Protein AF-A0AAW8QFD2-F1 (afdb_monomer_lite)

Foldseek 3Di:
DQLLLQLLLCQCCVVVVDVHSCPVVVVDDDDDQPAPVSVCVCVVVVVVVVVVDADAEEHFLLALVPPDPSNVVLVVVCVVVVVHNYHYAPARDPLLLQFQVLLCVQVVNPDRDHRDRRDPSLVVVCVVCVVRDVDDSVCVCNVRSNVDHNVSSLVSQADPVRDRPSSVSVVVVCVVVVVPDPDDPPD

pLDDT: mean 88.67, std 11.09, range [37.44, 97.25]

Secondary structure (DSSP, 8-state):
-HHHHHHHHHHHHHTTSSSS-TTTTTSS-----SSHHHHHHHHHTTTTGGGTS--EEEE-----SS--HHHHHHHHHHHHTTTSEEEE-SSSSGGGG--HHHHHHHTTT-------SSS-HHHHHHHHHTTT----GGGHHHHHHTT--HHHHHHHHB-TTS-BHHHHHHHHHHHHHTTT-------

Radius of gyration: 17.58 Å; chains: 1; bounding box: 45×54×43 Å

Sequence (187 aa):
MLYSYNISFQKFAENSLIQRDYIKARDIQLLISGGSDNLKHWVNYKLIETLQKPWAVFFDSDNDGQNCDKYQKNIETQKRYSHVVFHLTKKRECENYLHKNVISRITNGEVVFSPNDYADQKVLLHTELIKYIAVKKTNLIEKLWHTTTCEEIIESCTDVDGNNEFLEFINRIETHFSLHEDSKKTA

Structure (mmCIF, N/CA/C/O backbone):
data_AF-A0AAW8QFD2-F1
#
_entry.id   AF-A0AAW8QFD2-F1
#
loop_
_atom_site.group_PDB
_atom_site.id
_atom_site.type_symbol
_atom_site.label_atom_id
_atom_site.label_alt_id
_atom_site.label_comp_id
_atom_site.label_asym_id
_atom_site.label_entity_id
_atom_site.label_seq_id
_atom_site.pdbx_PDB_ins_code
_atom_site.Cartn_x
_atom_site.Cartn_y
_atom_site.Cartn_z
_atom_site.occupancy
_atom_site.B_iso_or_equiv
_atom_site.auth_seq_id
_atom_site.auth_comp_id
_atom_site.auth_asym_id
_atom_site.auth_atom_id
_atom_site.pdbx_PDB_model_num
ATOM 1 N N . MET A 1 1 ? 3.841 -0.414 5.164 1.00 60.56 1 MET A N 1
ATOM 2 C CA . MET A 1 1 ? 4.057 -0.627 3.720 1.00 60.56 1 MET A CA 1
ATOM 3 C C . MET A 1 1 ? 4.535 -2.040 3.372 1.00 60.56 1 MET A C 1
ATOM 5 O O . MET A 1 1 ? 3.782 -2.754 2.741 1.00 60.56 1 MET A O 1
ATOM 9 N N . LEU A 1 2 ? 5.731 -2.503 3.771 1.00 71.12 2 LEU A N 1
ATOM 10 C CA . LEU A 1 2 ? 6.208 -3.844 3.358 1.00 71.12 2 LEU A CA 1
ATOM 11 C C . LEU A 1 2 ? 5.219 -4.973 3.709 1.00 71.12 2 LEU A C 1
ATOM 13 O O . LEU A 1 2 ? 4.917 -5.848 2.903 1.00 71.12 2 LEU A O 1
ATOM 17 N N . TYR A 1 3 ? 4.700 -4.906 4.933 1.00 74.75 3 TYR A N 1
ATOM 18 C CA . TYR A 1 3 ? 3.771 -5.892 5.461 1.00 74.75 3 TYR A CA 1
ATOM 19 C C . TYR A 1 3 ? 2.428 -5.894 4.723 1.00 74.75 3 TYR A C 1
ATOM 21 O O . TYR A 1 3 ? 1.898 -6.955 4.407 1.00 74.75 3 TYR A O 1
ATOM 29 N N . SER A 1 4 ? 1.902 -4.710 4.398 1.00 78.56 4 SER A N 1
ATOM 30 C CA . SER A 1 4 ? 0.648 -4.594 3.657 1.00 78.56 4 SER A CA 1
ATOM 31 C C . SER A 1 4 ? 0.766 -5.163 2.245 1.00 78.56 4 SER A C 1
ATOM 33 O O . SER A 1 4 ? -0.173 -5.811 1.791 1.00 78.56 4 SER A O 1
ATOM 35 N N . TYR A 1 5 ? 1.924 -5.036 1.587 1.00 81.81 5 TYR A N 1
ATOM 36 C CA . TYR A 1 5 ? 2.162 -5.684 0.292 1.00 81.81 5 TYR A CA 1
ATOM 37 C C . TYR A 1 5 ? 2.164 -7.200 0.375 1.00 81.81 5 TYR A C 1
ATOM 39 O O . TYR A 1 5 ? 1.448 -7.831 -0.393 1.00 81.81 5 TYR A O 1
ATOM 47 N N . ASN A 1 6 ? 2.899 -7.780 1.325 1.00 86.44 6 ASN A N 1
ATOM 48 C CA . ASN A 1 6 ? 2.924 -9.233 1.502 1.00 86.44 6 ASN A CA 1
ATOM 49 C C . ASN A 1 6 ? 1.501 -9.806 1.654 1.00 86.44 6 ASN A C 1
ATOM 51 O O . ASN A 1 6 ? 1.086 -10.683 0.903 1.00 86.44 6 ASN A O 1
ATOM 55 N N . ILE A 1 7 ? 0.705 -9.201 2.538 1.00 90.50 7 ILE A N 1
ATOM 56 C CA . ILE A 1 7 ? -0.689 -9.603 2.755 1.00 90.50 7 ILE A CA 1
ATOM 57 C C . ILE A 1 7 ? -1.567 -9.375 1.514 1.00 90.50 7 ILE A C 1
ATOM 59 O O . ILE A 1 7 ? -2.460 -10.176 1.246 1.00 90.50 7 ILE A O 1
ATOM 63 N N . SER A 1 8 ? -1.331 -8.306 0.747 1.00 91.88 8 SER A N 1
ATOM 64 C CA . SER A 1 8 ? -2.109 -8.023 -0.468 1.00 91.88 8 SER A CA 1
ATOM 65 C C . SER A 1 8 ? -1.832 -9.048 -1.569 1.00 91.88 8 SER A C 1
ATOM 67 O O . SER A 1 8 ? -2.779 -9.577 -2.140 1.00 91.88 8 SER A O 1
ATOM 69 N N . PHE A 1 9 ? -0.564 -9.399 -1.815 1.00 92.88 9 PHE A N 1
ATOM 70 C CA . PHE A 1 9 ? -0.193 -10.449 -2.775 1.00 92.88 9 PHE A CA 1
ATOM 71 C C . PHE A 1 9 ? -0.811 -11.793 -2.392 1.00 92.88 9 PHE A C 1
ATOM 73 O O . PHE A 1 9 ? -1.418 -12.450 -3.236 1.00 92.88 9 PHE A O 1
ATOM 80 N N . GLN A 1 10 ? -0.720 -12.164 -1.112 1.00 94.69 10 GLN A N 1
ATOM 81 C CA . GLN A 1 10 ? -1.348 -13.378 -0.605 1.00 94.69 10 GLN A CA 1
ATOM 82 C C . GLN A 1 10 ? -2.858 -13.387 -0.896 1.00 94.69 10 GLN A C 1
ATOM 84 O O . GLN A 1 10 ? -3.364 -14.331 -1.499 1.00 94.69 10 GLN A O 1
ATOM 89 N N . LYS A 1 11 ? -3.580 -12.326 -0.511 1.00 95.69 11 LYS A N 1
ATOM 90 C CA . LYS A 1 11 ? -5.040 -12.241 -0.686 1.00 95.69 11 LYS A CA 1
ATOM 91 C C . LYS A 1 11 ? -5.452 -12.231 -2.151 1.00 95.69 11 LYS A C 1
ATOM 93 O O . LYS A 1 11 ? -6.416 -12.902 -2.507 1.00 95.69 11 LYS A O 1
ATOM 98 N N . PHE A 1 12 ? -4.730 -11.514 -3.006 1.00 96.25 12 PHE A N 1
ATOM 99 C CA . PHE A 1 12 ? -5.009 -11.498 -4.439 1.00 96.25 12 PHE A CA 1
ATOM 100 C C . PHE A 1 12 ? -4.802 -12.871 -5.077 1.00 96.25 12 PHE A C 1
ATOM 102 O O . PHE A 1 12 ? -5.631 -13.287 -5.882 1.00 96.25 12 PHE A O 1
ATOM 109 N N . ALA A 1 13 ? -3.760 -13.606 -4.682 1.00 95.19 13 ALA A N 1
ATOM 110 C CA . ALA A 1 13 ? -3.532 -14.964 -5.165 1.00 95.19 13 ALA A CA 1
ATOM 111 C C . ALA A 1 13 ? -4.622 -15.936 -4.682 1.00 95.19 13 ALA A C 1
ATOM 113 O O . ALA A 1 13 ? -5.170 -16.695 -5.477 1.00 95.19 13 ALA A O 1
ATOM 114 N N . GLU A 1 14 ? -4.993 -15.880 -3.398 1.00 96.44 14 GLU A N 1
ATOM 115 C CA . GLU A 1 14 ? -6.079 -16.692 -2.820 1.00 96.44 14 GLU A CA 1
ATOM 116 C C . GLU A 1 14 ? -7.430 -16.450 -3.513 1.00 96.44 14 GLU A C 1
ATOM 118 O O . GLU A 1 14 ? -8.247 -17.363 -3.607 1.00 96.44 14 GLU A O 1
ATOM 123 N N . ASN A 1 15 ? -7.642 -15.242 -4.042 1.00 97.12 15 ASN A N 1
ATOM 124 C CA . ASN A 1 15 ? -8.850 -14.847 -4.767 1.00 97.12 15 ASN A CA 1
ATOM 125 C C . ASN A 1 15 ? -8.690 -14.900 -6.297 1.00 97.12 15 ASN A C 1
ATOM 127 O O . ASN A 1 15 ? -9.540 -14.386 -7.017 1.00 97.12 15 ASN A O 1
ATOM 131 N N . SER A 1 16 ? -7.629 -15.538 -6.809 1.00 95.62 16 SER A N 1
ATOM 132 C CA . SER A 1 16 ? -7.373 -15.721 -8.251 1.00 95.62 16 SER A CA 1
ATOM 133 C C . SER A 1 16 ? -7.292 -14.419 -9.068 1.00 95.62 16 SER A C 1
ATOM 135 O O . SER A 1 16 ? -7.553 -14.423 -10.269 1.00 95.62 16 SER A O 1
ATOM 137 N N . LEU A 1 17 ? -6.926 -13.302 -8.432 1.00 94.88 17 LEU A N 1
ATOM 138 C CA . LEU A 1 17 ? -6.704 -12.007 -9.093 1.00 94.88 17 LEU A CA 1
ATOM 139 C C . LEU A 1 17 ? -5.296 -11.885 -9.679 1.00 94.88 17 LEU A C 1
ATOM 141 O O . LEU A 1 17 ? -5.076 -11.103 -10.597 1.00 94.88 17 LEU A O 1
ATOM 145 N N . ILE A 1 18 ? -4.355 -12.661 -9.143 1.00 94.19 18 ILE A N 1
ATOM 146 C CA . ILE A 1 18 ? -3.005 -12.857 -9.677 1.00 94.19 18 ILE A CA 1
ATOM 147 C C . ILE A 1 18 ? -2.718 -14.360 -9.708 1.00 94.19 18 ILE A C 1
ATOM 149 O O . ILE A 1 18 ? -3.346 -15.127 -8.975 1.00 94.19 18 ILE A O 1
ATOM 153 N N . GLN A 1 19 ? -1.767 -14.796 -10.537 1.00 92.00 19 GLN A N 1
ATOM 154 C CA . GLN A 1 19 ? -1.521 -16.226 -10.770 1.00 92.00 19 GLN A CA 1
ATOM 155 C C . GLN A 1 19 ? -1.104 -16.980 -9.497 1.00 92.00 19 GLN A C 1
ATOM 157 O O . GLN A 1 19 ? -1.505 -18.125 -9.287 1.00 92.00 19 GLN A O 1
ATOM 162 N N . ARG A 1 20 ? -0.263 -16.352 -8.670 1.00 93.25 20 ARG A N 1
ATOM 163 C CA . ARG A 1 20 ? 0.264 -16.907 -7.420 1.00 93.25 20 ARG A CA 1
ATOM 164 C C . ARG A 1 20 ? 0.793 -15.800 -6.517 1.00 93.25 20 ARG A C 1
ATOM 166 O O . ARG A 1 20 ? 1.025 -14.676 -6.950 1.00 93.25 20 ARG A O 1
ATOM 173 N N . ASP A 1 21 ? 1.034 -16.139 -5.257 1.00 93.56 21 ASP A N 1
ATOM 174 C CA . ASP A 1 21 ? 1.746 -15.264 -4.329 1.00 93.56 21 ASP A CA 1
ATOM 175 C C . ASP A 1 21 ? 3.251 -15.294 -4.648 1.00 93.56 21 ASP A C 1
ATOM 177 O O . ASP A 1 21 ? 3.988 -16.178 -4.198 1.00 93.56 21 ASP A O 1
ATOM 181 N N . TYR A 1 22 ? 3.701 -14.321 -5.445 1.00 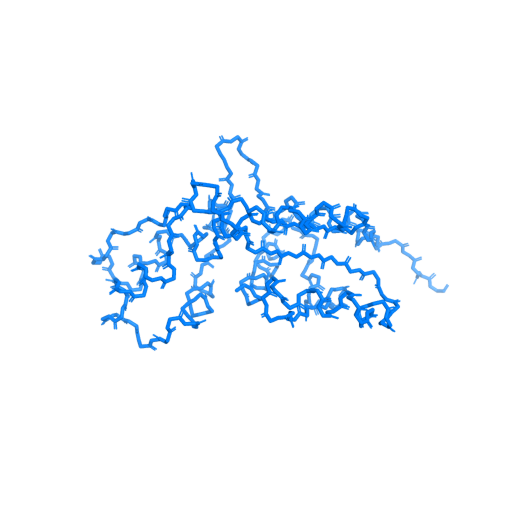92.19 22 TYR A N 1
ATOM 182 C CA . TYR A 1 22 ? 5.093 -14.188 -5.890 1.00 92.19 22 TYR A CA 1
ATOM 183 C C . TYR A 1 22 ? 6.101 -14.003 -4.749 1.00 92.19 22 TYR A C 1
ATOM 185 O O . TYR A 1 22 ? 7.273 -14.352 -4.899 1.00 92.19 22 TYR A O 1
ATOM 193 N N . ILE A 1 23 ? 5.676 -13.474 -3.597 1.00 91.31 23 ILE A N 1
ATOM 194 C CA . ILE A 1 23 ? 6.561 -13.283 -2.441 1.00 91.31 23 ILE A CA 1
ATOM 195 C C . ILE A 1 23 ? 6.768 -14.625 -1.744 1.00 91.31 23 ILE A C 1
ATOM 197 O O . ILE A 1 23 ? 7.903 -15.027 -1.475 1.00 91.31 23 ILE A O 1
ATOM 201 N N . LYS A 1 24 ? 5.683 -15.365 -1.496 1.00 91.31 24 LYS A N 1
ATOM 202 C CA . LYS A 1 24 ? 5.750 -16.700 -0.887 1.00 91.31 24 LYS A CA 1
ATOM 203 C C . LYS A 1 24 ? 6.448 -17.718 -1.789 1.00 91.31 24 LYS A C 1
ATOM 205 O O . LYS A 1 24 ? 7.206 -18.545 -1.281 1.00 91.31 24 LYS A O 1
ATOM 210 N N . ALA A 1 25 ? 6.241 -17.634 -3.104 1.00 91.19 25 ALA A N 1
ATOM 211 C CA . ALA A 1 25 ? 6.941 -18.447 -4.102 1.00 91.19 25 ALA A CA 1
ATOM 212 C C . ALA A 1 25 ? 8.445 -18.121 -4.203 1.00 91.19 25 ALA A C 1
ATOM 214 O O . ALA A 1 25 ? 9.211 -18.938 -4.706 1.00 91.19 25 ALA A O 1
ATOM 215 N N . ARG A 1 26 ? 8.878 -16.979 -3.642 1.00 87.44 26 ARG A N 1
ATOM 216 C CA . ARG A 1 26 ? 10.239 -16.419 -3.728 1.00 87.44 26 ARG A CA 1
ATOM 217 C C . ARG A 1 26 ? 10.640 -15.945 -5.127 1.00 87.44 26 ARG A C 1
ATOM 219 O O . ARG A 1 26 ? 11.828 -15.762 -5.383 1.00 87.44 26 ARG A O 1
ATOM 226 N N . ASP A 1 27 ? 9.658 -15.683 -5.983 1.00 88.75 27 ASP A N 1
ATOM 227 C CA . ASP A 1 27 ? 9.856 -15.022 -7.275 1.00 88.75 27 ASP A CA 1
ATOM 228 C C . ASP A 1 27 ? 10.230 -13.541 -7.067 1.00 88.75 27 ASP A C 1
ATOM 230 O O . ASP A 1 27 ? 11.033 -12.978 -7.810 1.00 88.75 27 ASP A O 1
ATOM 234 N N . ILE A 1 28 ? 9.694 -12.918 -6.007 1.00 91.25 28 ILE A N 1
ATOM 235 C CA . ILE A 1 28 ? 9.981 -11.538 -5.598 1.00 91.25 28 ILE A CA 1
ATOM 236 C C . ILE A 1 28 ? 10.495 -11.514 -4.157 1.00 91.25 28 ILE A C 1
ATOM 238 O O . ILE A 1 28 ? 9.866 -12.048 -3.244 1.00 91.25 28 ILE A O 1
ATOM 242 N N . GLN A 1 29 ? 11.610 -10.814 -3.932 1.00 89.75 29 GLN A N 1
ATOM 243 C CA . GLN A 1 29 ? 12.112 -10.521 -2.592 1.00 89.75 29 GLN A CA 1
ATOM 244 C C . GLN A 1 29 ? 11.884 -9.053 -2.237 1.00 89.75 29 GLN A C 1
ATOM 246 O O . GLN A 1 29 ? 12.288 -8.147 -2.963 1.00 89.75 29 GLN A O 1
ATOM 251 N N . LEU A 1 30 ? 11.255 -8.819 -1.086 1.00 88.69 30 LEU A N 1
ATOM 252 C CA . LEU A 1 30 ? 11.003 -7.476 -0.587 1.00 88.69 30 LEU A CA 1
ATOM 253 C C . LEU A 1 30 ? 12.223 -6.931 0.172 1.00 88.69 30 LEU A C 1
ATOM 255 O O . LEU A 1 30 ? 12.723 -7.572 1.098 1.00 88.69 30 LEU A O 1
ATOM 259 N N . LEU A 1 31 ? 12.666 -5.722 -0.182 1.00 86.00 31 LEU A N 1
ATOM 260 C CA . LEU A 1 31 ? 13.752 -5.004 0.490 1.00 86.00 31 LEU A CA 1
ATOM 261 C C . LEU A 1 31 ? 13.237 -3.683 1.065 1.00 86.00 31 LEU A C 1
ATOM 263 O O . LEU A 1 31 ? 12.609 -2.889 0.368 1.00 86.00 31 LEU A O 1
ATOM 267 N N . ILE A 1 32 ? 13.518 -3.432 2.346 1.00 80.50 32 ILE A N 1
ATOM 268 C CA . ILE A 1 32 ? 13.159 -2.172 3.005 1.00 80.50 32 ILE A CA 1
ATOM 269 C C . ILE A 1 32 ? 14.303 -1.180 2.812 1.00 80.50 32 ILE A C 1
ATOM 271 O O . ILE A 1 32 ? 15.394 -1.375 3.343 1.00 80.50 32 ILE A O 1
ATOM 275 N N . SER A 1 33 ? 14.039 -0.081 2.106 1.00 73.25 33 SER A N 1
ATOM 276 C CA . SER A 1 33 ? 15.039 0.969 1.885 1.00 73.25 33 SER A CA 1
ATOM 277 C C . SER A 1 33 ? 15.215 1.914 3.078 1.00 73.25 33 SER A C 1
ATOM 279 O O . SER A 1 33 ? 16.234 2.592 3.155 1.00 73.25 33 SER A O 1
ATOM 281 N N . GLY A 1 34 ? 14.253 1.959 4.009 1.00 68.88 34 GLY A N 1
ATOM 282 C CA . GLY A 1 34 ? 14.233 2.893 5.142 1.00 68.88 34 GLY A CA 1
ATOM 283 C C . GLY A 1 34 ? 13.575 4.244 4.826 1.00 68.88 34 GLY A C 1
ATOM 284 O O . GLY A 1 34 ? 13.902 5.233 5.473 1.00 68.88 34 GLY A O 1
ATOM 285 N N . GLY A 1 35 ? 12.688 4.300 3.826 1.00 68.88 35 GLY A N 1
ATOM 286 C CA . GLY A 1 35 ? 11.995 5.516 3.375 1.00 68.88 35 GLY A CA 1
ATOM 287 C C . GLY A 1 35 ? 12.594 6.111 2.096 1.00 68.88 35 GLY A C 1
ATOM 288 O O . GLY A 1 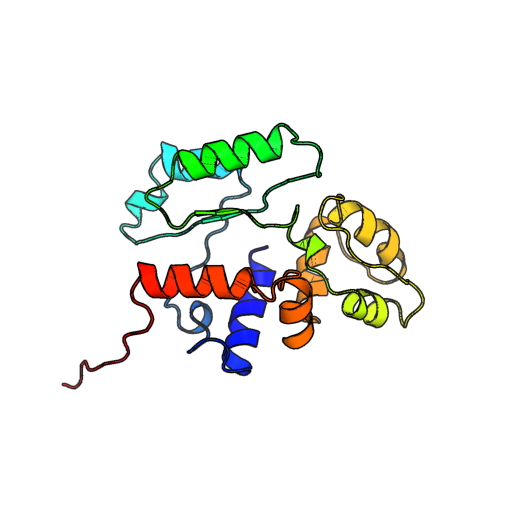35 ? 13.683 5.721 1.665 1.00 68.88 35 GLY A O 1
ATOM 289 N N . SER A 1 36 ? 11.885 7.060 1.473 1.00 67.06 36 SER A N 1
ATOM 290 C CA . SER A 1 36 ? 12.280 7.609 0.165 1.00 67.06 36 SER A CA 1
ATOM 291 C C . SER A 1 36 ? 13.627 8.337 0.191 1.00 67.06 36 SER A C 1
ATOM 293 O O . SER A 1 36 ? 14.414 8.215 -0.748 1.00 67.06 36 SER A O 1
ATOM 295 N N . ASP A 1 37 ? 13.966 8.983 1.311 1.00 68.69 37 ASP A N 1
ATOM 296 C CA . ASP A 1 37 ? 15.242 9.693 1.478 1.00 68.69 37 ASP A CA 1
ATOM 297 C C . ASP A 1 37 ? 16.454 8.756 1.482 1.00 68.69 37 ASP A C 1
ATOM 299 O O . ASP A 1 37 ? 17.567 9.195 1.186 1.00 68.69 37 ASP A O 1
ATOM 303 N N . ASN A 1 38 ? 16.247 7.470 1.778 1.00 74.69 38 ASN A N 1
ATOM 304 C CA . ASN A 1 38 ? 17.306 6.472 1.790 1.00 74.69 38 ASN A CA 1
ATOM 305 C C . ASN A 1 38 ? 17.512 5.795 0.434 1.00 74.69 38 ASN A C 1
ATOM 307 O O . ASN A 1 38 ? 18.588 5.243 0.207 1.00 74.69 38 ASN A O 1
ATOM 311 N N . LEU A 1 39 ? 16.566 5.898 -0.512 1.00 72.94 39 LEU A N 1
ATOM 312 C CA . LEU A 1 39 ? 16.741 5.347 -1.864 1.00 72.94 39 LEU A CA 1
ATOM 313 C C . LEU A 1 39 ? 18.002 5.883 -2.533 1.00 72.94 39 LEU A C 1
ATOM 315 O O . LEU A 1 39 ? 18.726 5.141 -3.190 1.00 72.94 39 LEU A O 1
ATOM 319 N N . LYS A 1 40 ? 18.297 7.169 -2.316 1.00 70.44 40 LYS A N 1
ATOM 320 C CA . LYS A 1 40 ? 19.514 7.793 -2.832 1.00 70.44 40 LYS A CA 1
ATOM 321 C C . LYS A 1 40 ? 20.764 7.044 -2.378 1.00 70.44 40 LYS A C 1
ATOM 323 O O . LYS A 1 40 ? 21.698 6.965 -3.148 1.00 70.44 40 LYS A O 1
ATOM 328 N N . HIS A 1 41 ? 20.801 6.470 -1.175 1.00 75.00 41 HIS A N 1
ATOM 329 C CA . HIS A 1 41 ? 21.957 5.702 -0.718 1.00 75.00 41 HIS A CA 1
ATOM 330 C C . HIS A 1 41 ? 22.043 4.362 -1.449 1.00 75.00 41 HIS A C 1
ATOM 332 O O . HIS A 1 41 ? 23.106 4.022 -1.957 1.00 75.00 41 HIS A O 1
ATOM 338 N N . TRP A 1 42 ? 20.921 3.655 -1.591 1.00 75.88 42 TRP A N 1
ATOM 339 C CA . TRP A 1 42 ? 20.863 2.398 -2.343 1.00 75.88 42 TRP A CA 1
ATOM 340 C C . TRP A 1 42 ? 21.300 2.559 -3.797 1.00 75.88 42 TRP A C 1
ATOM 342 O O . TRP A 1 42 ? 22.018 1.707 -4.317 1.00 75.88 42 TRP A O 1
ATOM 352 N N . VAL A 1 43 ? 20.916 3.667 -4.432 1.00 71.69 43 VAL A N 1
ATOM 353 C CA . VAL A 1 43 ? 21.245 3.908 -5.836 1.00 71.69 43 VAL A CA 1
ATOM 354 C C . VAL A 1 43 ? 22.593 4.609 -6.016 1.00 71.69 43 VAL A C 1
ATOM 356 O O . VAL A 1 43 ? 23.394 4.159 -6.827 1.00 71.69 43 VAL A O 1
ATOM 359 N N . ASN A 1 44 ? 22.915 5.651 -5.240 1.00 69.88 44 ASN A N 1
ATOM 360 C CA . ASN A 1 44 ? 24.195 6.364 -5.373 1.00 69.88 44 ASN A CA 1
ATOM 361 C C . ASN A 1 44 ? 25.386 5.450 -5.069 1.00 69.88 44 ASN A C 1
ATOM 363 O O . ASN A 1 44 ? 26.411 5.548 -5.737 1.00 69.88 44 ASN A O 1
ATOM 367 N N . TYR A 1 45 ? 25.255 4.553 -4.087 1.00 76.12 45 TYR A N 1
ATOM 368 C CA . TYR A 1 45 ? 26.276 3.541 -3.801 1.00 76.12 45 TYR A CA 1
ATOM 369 C C . TYR A 1 45 ? 26.121 2.277 -4.651 1.00 76.12 45 TYR A C 1
ATOM 371 O O . TYR A 1 45 ? 26.849 1.311 -4.435 1.00 76.12 45 TYR A O 1
ATOM 379 N N . LYS A 1 46 ? 25.179 2.268 -5.606 1.00 74.56 46 LYS A N 1
ATOM 380 C CA . LYS A 1 46 ? 24.898 1.148 -6.513 1.00 74.56 46 LYS A CA 1
ATOM 381 C C . LYS A 1 46 ? 24.647 -0.178 -5.781 1.00 74.56 46 LYS A C 1
ATOM 383 O O . LYS A 1 46 ? 24.809 -1.242 -6.366 1.00 74.56 46 LYS A O 1
ATOM 388 N N . LEU A 1 47 ? 24.216 -0.133 -4.516 1.00 81.38 47 LEU A N 1
ATOM 389 C CA . LEU A 1 47 ? 24.027 -1.313 -3.661 1.00 81.38 47 LEU A CA 1
ATOM 390 C C . LEU A 1 47 ? 22.985 -2.274 -4.225 1.00 81.38 47 LEU A C 1
ATOM 392 O O . LEU A 1 47 ? 23.080 -3.473 -4.013 1.00 81.38 47 LEU A O 1
ATOM 396 N N . ILE A 1 48 ? 21.979 -1.754 -4.927 1.00 82.50 48 ILE A N 1
ATOM 397 C CA . ILE A 1 48 ? 20.980 -2.610 -5.566 1.00 82.50 48 ILE A CA 1
ATOM 398 C C . ILE A 1 48 ? 21.493 -3.203 -6.885 1.00 82.50 48 ILE A C 1
ATOM 400 O O . ILE A 1 48 ? 21.166 -4.337 -7.215 1.00 82.50 48 ILE A O 1
ATOM 404 N N . GLU A 1 49 ? 22.366 -2.484 -7.599 1.00 81.00 49 GLU A N 1
ATOM 405 C CA . GLU A 1 49 ? 23.011 -2.979 -8.822 1.00 81.00 49 GLU A CA 1
ATOM 406 C C . GLU A 1 49 ? 24.008 -4.107 -8.515 1.00 81.00 49 GLU A C 1
ATOM 408 O O . GLU A 1 49 ? 24.132 -5.043 -9.305 1.00 81.00 49 GLU A O 1
ATOM 413 N N . THR A 1 50 ? 24.685 -4.073 -7.357 1.00 85.62 50 THR A N 1
ATOM 414 C CA . THR A 1 50 ? 25.603 -5.154 -6.948 1.00 85.62 50 THR A CA 1
ATOM 415 C C . THR A 1 50 ? 24.892 -6.481 -6.702 1.00 85.62 50 THR A C 1
ATOM 417 O O . THR A 1 50 ? 25.531 -7.526 -6.793 1.00 85.62 50 THR A O 1
ATOM 420 N N . LEU A 1 51 ? 23.577 -6.469 -6.452 1.00 85.50 51 LEU A N 1
ATOM 421 C CA . LEU A 1 51 ? 22.781 -7.694 -6.348 1.00 85.50 51 LEU A CA 1
ATOM 422 C C . LEU A 1 51 ? 22.634 -8.406 -7.698 1.00 85.50 51 LEU A C 1
ATOM 424 O O . LEU A 1 51 ? 22.280 -9.582 -7.715 1.00 85.50 51 LEU A O 1
ATOM 428 N N . GLN A 1 52 ? 22.901 -7.718 -8.819 1.00 86.69 52 GLN A N 1
ATOM 429 C CA . GLN A 1 52 ? 22.767 -8.250 -10.181 1.00 86.69 52 GLN A CA 1
ATOM 430 C C . GLN A 1 52 ? 21.392 -8.887 -10.438 1.00 86.69 52 GLN A C 1
ATOM 432 O O . GLN A 1 52 ? 21.264 -9.892 -11.141 1.00 86.69 52 GLN A O 1
ATOM 437 N N . LYS A 1 53 ? 20.347 -8.305 -9.842 1.00 87.69 53 LYS A N 1
ATOM 438 C CA . LYS A 1 53 ? 18.956 -8.715 -10.026 1.00 87.69 53 LYS A CA 1
ATOM 439 C C . LYS A 1 53 ? 18.132 -7.549 -10.562 1.00 87.69 53 LYS A C 1
ATOM 441 O O . LYS A 1 53 ? 18.395 -6.405 -10.187 1.00 87.69 53 LYS A O 1
ATOM 446 N N . PRO A 1 54 ? 17.133 -7.824 -11.415 1.00 89.25 54 PRO A N 1
ATOM 447 C CA . PRO A 1 54 ? 16.127 -6.827 -11.737 1.00 89.25 54 PRO A CA 1
ATOM 448 C C . PRO A 1 54 ? 15.385 -6.401 -10.461 1.00 89.25 54 PRO A C 1
ATOM 450 O O . PRO A 1 54 ? 15.200 -7.203 -9.545 1.00 89.25 54 PRO A O 1
ATOM 453 N N . TRP A 1 55 ? 14.983 -5.135 -10.388 1.00 90.75 55 TRP A N 1
ATOM 454 C CA . TRP A 1 55 ? 14.332 -4.566 -9.210 1.00 90.75 55 TRP A CA 1
ATOM 455 C C . TRP A 1 55 ? 13.282 -3.533 -9.610 1.00 90.75 55 TRP A C 1
ATOM 457 O O . TRP A 1 55 ? 13.323 -2.971 -10.702 1.00 90.75 55 TRP A O 1
ATOM 467 N N . ALA A 1 56 ? 12.341 -3.293 -8.703 1.00 92.00 56 ALA A N 1
ATOM 468 C CA . ALA A 1 56 ? 11.292 -2.291 -8.820 1.00 92.00 56 ALA A CA 1
ATOM 469 C C . ALA A 1 56 ? 11.209 -1.480 -7.523 1.00 92.00 56 ALA A C 1
ATOM 471 O O . ALA A 1 56 ? 11.704 -1.905 -6.475 1.00 92.00 56 ALA A O 1
ATOM 472 N N . VAL A 1 57 ? 10.569 -0.316 -7.590 1.00 90.38 57 VAL A N 1
ATOM 473 C CA . VAL A 1 57 ? 10.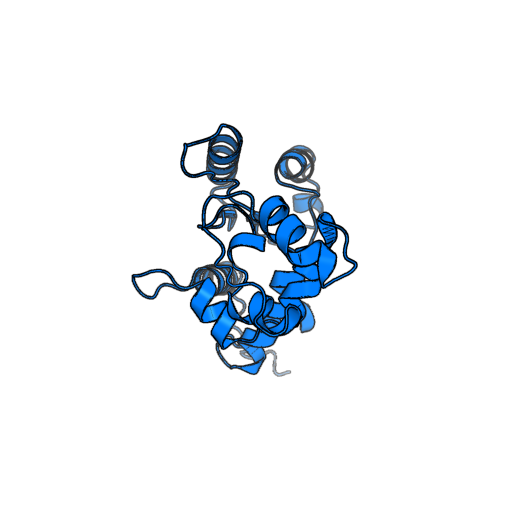341 0.567 -6.443 1.00 90.38 57 VAL A CA 1
ATOM 474 C C . VAL A 1 57 ? 8.855 0.798 -6.271 1.00 90.38 57 VAL A C 1
ATOM 476 O O . VAL A 1 57 ? 8.154 1.102 -7.234 1.00 90.38 57 VAL A O 1
ATOM 479 N N . PHE A 1 58 ? 8.405 0.721 -5.024 1.00 90.25 58 PHE A N 1
ATOM 480 C CA . PHE A 1 58 ? 7.069 1.120 -4.619 1.00 90.25 58 PHE A CA 1
ATOM 481 C C . PHE A 1 58 ? 7.169 2.056 -3.418 1.00 90.25 58 PHE A C 1
ATOM 483 O O . PHE A 1 58 ? 7.600 1.609 -2.356 1.00 90.25 58 PHE A O 1
ATOM 490 N N . PHE A 1 59 ? 6.775 3.319 -3.574 1.00 90.38 59 PHE A N 1
ATOM 491 C CA . PHE A 1 59 ? 6.880 4.370 -2.557 1.00 90.38 59 PHE A CA 1
ATOM 492 C C . PHE A 1 59 ? 5.547 5.051 -2.271 1.00 90.38 59 PHE A C 1
ATOM 494 O O . PHE A 1 59 ? 4.706 5.185 -3.155 1.00 90.38 59 PHE A O 1
ATOM 501 N N . ASP A 1 60 ? 5.418 5.543 -1.039 1.00 91.38 60 ASP A N 1
ATOM 502 C CA . ASP A 1 60 ? 4.396 6.517 -0.668 1.00 91.38 60 ASP A CA 1
ATOM 503 C C . ASP A 1 60 ? 4.629 7.789 -1.499 1.00 91.38 60 ASP A C 1
ATOM 505 O O . ASP A 1 60 ? 5.773 8.222 -1.682 1.00 91.38 60 ASP A O 1
ATOM 509 N N . SER A 1 61 ? 3.566 8.396 -2.022 1.00 93.94 61 SER A N 1
ATOM 510 C CA . SER A 1 61 ? 3.683 9.676 -2.718 1.00 93.94 61 SER A CA 1
ATOM 511 C C . SER A 1 61 ? 4.029 10.806 -1.766 1.00 93.94 61 SER A C 1
ATOM 513 O O . SER A 1 61 ? 4.690 11.750 -2.187 1.00 93.94 61 SER A O 1
ATOM 515 N N . ASP A 1 62 ? 3.620 10.718 -0.499 1.00 93.81 62 ASP A N 1
ATOM 516 C CA . ASP A 1 62 ? 3.614 11.831 0.451 1.00 93.81 62 ASP A CA 1
ATOM 517 C C . ASP A 1 62 ? 2.775 13.033 -0.040 1.00 93.81 62 ASP A C 1
ATOM 519 O O . ASP A 1 62 ? 2.952 14.152 0.438 1.00 93.81 62 ASP A O 1
ATOM 523 N N . ASN A 1 63 ? 1.853 12.826 -0.990 1.00 95.88 63 ASN A N 1
ATOM 524 C CA . ASN A 1 63 ? 1.005 13.890 -1.522 1.00 95.88 63 ASN A CA 1
ATOM 525 C C . ASN A 1 63 ? -0.043 14.330 -0.492 1.00 95.88 63 ASN A C 1
ATOM 527 O O . ASN A 1 63 ? -0.953 13.577 -0.162 1.00 95.88 63 ASN A O 1
ATOM 531 N N . ASP A 1 64 ? 0.053 15.567 -0.016 1.00 95.69 64 ASP A N 1
ATOM 532 C CA . ASP A 1 64 ? -0.900 16.174 0.919 1.00 95.69 64 ASP A CA 1
ATOM 533 C C . ASP A 1 64 ? -2.009 16.988 0.229 1.00 95.69 64 ASP A C 1
ATOM 535 O O . ASP A 1 64 ? -2.755 17.714 0.888 1.00 95.69 64 ASP A O 1
ATOM 539 N N . GLY A 1 65 ? -2.115 16.878 -1.098 1.00 95.38 65 GLY A N 1
ATOM 540 C CA . GLY A 1 65 ? -3.078 17.613 -1.917 1.00 95.38 65 GLY A CA 1
ATOM 541 C C . GLY A 1 65 ? -2.678 19.066 -2.190 1.00 95.38 65 GLY A C 1
ATOM 542 O O . GLY A 1 65 ? -3.393 19.765 -2.903 1.00 95.38 65 GLY A O 1
ATOM 543 N N . GLN A 1 66 ? -1.539 19.528 -1.665 1.00 95.25 66 GLN A N 1
ATOM 544 C CA . GLN A 1 66 ? -1.077 20.917 -1.764 1.00 95.25 66 GLN A CA 1
ATOM 545 C C . GLN A 1 66 ? 0.267 21.049 -2.493 1.00 95.25 66 GLN A C 1
ATOM 547 O O . GLN A 1 66 ? 0.903 22.098 -2.432 1.00 95.25 66 GLN A O 1
ATOM 552 N N . ASN A 1 67 ? 0.693 20.009 -3.219 1.00 90.12 67 ASN A N 1
ATOM 553 C CA . ASN A 1 67 ? 1.994 19.962 -3.895 1.00 90.12 67 ASN A CA 1
ATOM 554 C C . ASN A 1 67 ? 3.176 20.210 -2.943 1.00 90.12 67 ASN A C 1
ATOM 556 O O . ASN A 1 67 ? 4.116 20.919 -3.300 1.00 90.12 67 ASN A O 1
ATOM 560 N N . CYS A 1 68 ? 3.150 19.619 -1.746 1.00 93.06 68 CYS A N 1
ATOM 561 C CA . CYS A 1 68 ? 4.239 19.767 -0.789 1.00 93.06 68 CYS A CA 1
ATOM 562 C C . CYS A 1 68 ? 5.608 19.345 -1.354 1.00 93.06 68 CYS A C 1
ATOM 564 O O . CYS A 1 68 ? 5.723 18.482 -2.233 1.00 93.06 68 CYS A O 1
ATOM 566 N N . ASP A 1 69 ? 6.673 19.908 -0.779 1.00 94.06 69 ASP A N 1
ATOM 567 C CA . ASP A 1 69 ? 8.059 19.646 -1.186 1.00 94.06 69 ASP A CA 1
ATOM 568 C C . ASP A 1 69 ? 8.400 18.155 -1.239 1.00 94.06 69 ASP A C 1
ATOM 570 O O . ASP A 1 69 ? 9.185 17.717 -2.081 1.00 94.06 69 ASP A O 1
ATOM 574 N N . LYS A 1 70 ? 7.849 17.365 -0.310 1.00 90.88 70 LYS A N 1
ATOM 575 C CA . LYS A 1 70 ? 8.133 15.932 -0.219 1.00 90.88 70 LYS A CA 1
ATOM 576 C C . LYS A 1 70 ? 7.559 15.181 -1.421 1.00 90.88 70 LYS A C 1
ATOM 578 O O . LYS A 1 70 ? 8.293 14.418 -2.049 1.00 90.88 70 LYS A O 1
ATOM 583 N N . TYR A 1 71 ? 6.314 15.470 -1.797 1.00 94.25 71 TYR A N 1
ATOM 584 C CA . TYR A 1 71 ? 5.689 14.898 -2.986 1.00 94.25 71 TYR A CA 1
ATOM 585 C C . TYR A 1 71 ? 6.435 15.281 -4.267 1.00 94.25 71 TYR A C 1
ATOM 587 O O . TYR A 1 71 ? 6.768 14.409 -5.069 1.00 94.25 71 TYR A O 1
ATOM 595 N N . GLN A 1 72 ? 6.803 16.557 -4.427 1.00 94.69 72 GLN A N 1
ATOM 596 C CA . GLN A 1 72 ? 7.575 17.010 -5.592 1.00 94.69 72 GLN A CA 1
ATOM 597 C C . GLN A 1 72 ? 8.930 16.291 -5.697 1.00 94.69 72 GLN A C 1
ATOM 599 O O . GLN A 1 72 ? 9.282 15.782 -6.762 1.00 94.69 72 GLN A O 1
ATOM 604 N N . LYS A 1 73 ? 9.653 16.139 -4.580 1.00 92.19 73 LYS A N 1
ATOM 605 C CA . LYS A 1 73 ? 10.909 15.367 -4.527 1.00 92.19 73 LYS A CA 1
ATOM 606 C C . LYS A 1 73 ? 10.710 13.898 -4.900 1.00 92.19 73 LYS A C 1
ATOM 608 O O . LYS A 1 73 ? 11.552 13.324 -5.596 1.00 92.19 73 LYS A O 1
ATOM 613 N N . ASN A 1 74 ? 9.619 13.277 -4.454 1.00 91.44 74 ASN A N 1
ATOM 614 C CA . ASN A 1 74 ? 9.294 11.897 -4.806 1.00 91.44 74 ASN A CA 1
ATOM 615 C C . ASN A 1 74 ? 9.027 11.766 -6.323 1.00 91.44 74 ASN A C 1
ATOM 617 O O . ASN A 1 74 ? 9.570 10.857 -6.953 1.00 91.44 74 ASN A O 1
ATOM 621 N N . ILE A 1 75 ? 8.308 12.713 -6.943 1.00 93.69 75 ILE A N 1
ATOM 622 C CA . ILE A 1 75 ? 8.088 12.764 -8.405 1.00 93.69 75 ILE A CA 1
ATOM 623 C C . ILE A 1 75 ? 9.406 12.941 -9.169 1.00 93.69 75 ILE A C 1
ATOM 625 O O . ILE A 1 75 ? 9.666 12.240 -10.148 1.00 93.69 75 ILE A O 1
ATOM 629 N N . GLU A 1 76 ? 10.264 13.869 -8.746 1.00 92.31 76 GLU A N 1
ATOM 630 C CA . GLU A 1 76 ? 11.588 14.067 -9.354 1.00 92.31 76 GLU A CA 1
ATOM 631 C C . GLU A 1 76 ? 12.453 12.807 -9.254 1.00 92.31 76 GLU A C 1
ATOM 633 O O . GLU A 1 76 ? 13.159 12.446 -10.200 1.00 92.31 76 GLU A O 1
ATOM 638 N 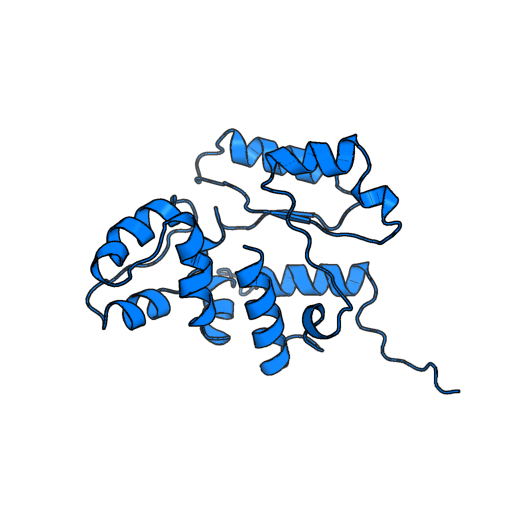N . THR A 1 77 ? 12.362 12.107 -8.123 1.00 88.38 77 THR A N 1
ATOM 639 C CA . THR A 1 77 ? 13.046 10.832 -7.902 1.00 88.38 77 THR A CA 1
ATOM 640 C C . THR A 1 77 ? 12.536 9.769 -8.872 1.00 88.38 77 THR A C 1
ATOM 642 O O . THR A 1 77 ? 13.347 9.130 -9.540 1.00 88.38 77 THR A O 1
ATOM 645 N N . GLN A 1 78 ? 11.217 9.624 -9.029 1.00 90.94 78 GLN A N 1
ATOM 646 C CA . GLN A 1 78 ? 10.624 8.708 -10.008 1.00 90.94 78 GLN A CA 1
ATOM 647 C C . GLN A 1 78 ? 11.109 9.015 -11.434 1.00 90.94 78 GLN A C 1
ATOM 649 O O . GLN A 1 78 ? 11.525 8.106 -12.150 1.00 90.94 78 GLN A O 1
ATOM 654 N N . LYS A 1 79 ? 11.137 10.295 -11.834 1.00 91.69 79 LYS A N 1
ATOM 655 C CA . LYS A 1 79 ? 11.635 10.726 -13.155 1.00 91.69 79 LYS A CA 1
ATOM 656 C C . LYS A 1 79 ? 13.102 10.357 -13.378 1.00 91.69 79 LYS A C 1
ATOM 658 O O . LYS A 1 79 ? 13.467 9.954 -14.479 1.00 91.69 79 LYS A O 1
ATOM 663 N N . ARG A 1 80 ? 13.944 10.471 -12.345 1.00 87.69 80 ARG A N 1
ATOM 664 C CA . ARG A 1 80 ? 15.367 10.093 -12.409 1.00 87.69 80 ARG A CA 1
ATOM 665 C C . ARG A 1 80 ? 15.566 8.592 -12.642 1.00 87.69 80 ARG A C 1
ATOM 667 O O . ARG A 1 80 ? 16.548 8.203 -13.267 1.00 87.69 80 ARG A O 1
ATOM 674 N N . TYR A 1 81 ? 14.636 7.767 -12.170 1.00 85.81 81 TYR A N 1
ATOM 675 C CA . TYR A 1 81 ? 14.675 6.309 -12.289 1.00 85.81 81 TYR A CA 1
ATOM 676 C C . TYR A 1 81 ? 13.647 5.773 -13.291 1.00 85.81 81 TYR A C 1
ATOM 678 O O . TYR A 1 81 ? 13.082 4.705 -13.091 1.00 85.81 81 TYR A O 1
ATOM 686 N N . SER A 1 82 ? 13.432 6.485 -14.400 1.00 85.56 82 SER A N 1
ATOM 687 C CA . SER A 1 82 ? 12.461 6.112 -15.443 1.00 85.56 82 SER A CA 1
ATOM 688 C C . SER A 1 82 ? 12.732 4.767 -16.132 1.00 85.56 82 SER A C 1
ATOM 690 O O . SER A 1 82 ? 11.835 4.205 -16.750 1.00 85.56 82 SER A O 1
ATOM 692 N N . HIS A 1 83 ? 13.956 4.246 -16.024 1.00 85.12 83 HIS A N 1
ATOM 693 C CA . HIS A 1 83 ? 14.348 2.930 -16.535 1.00 85.12 83 HIS A CA 1
ATOM 694 C C . HIS A 1 83 ? 13.945 1.771 -15.608 1.00 85.12 83 HIS A C 1
ATOM 696 O O . HIS A 1 83 ? 14.078 0.612 -15.988 1.00 85.12 83 HIS A O 1
ATOM 702 N N . VAL A 1 84 ? 13.477 2.074 -14.395 1.00 88.56 84 VAL A N 1
ATOM 703 C CA . VAL A 1 84 ? 13.026 1.105 -13.393 1.00 88.56 84 VAL A CA 1
ATOM 704 C C . VAL A 1 84 ? 11.505 1.157 -13.316 1.00 88.56 84 VAL A C 1
ATOM 706 O O . VAL A 1 84 ? 10.900 2.220 -13.474 1.00 88.56 84 VAL A O 1
ATOM 709 N N . VAL A 1 85 ? 10.863 0.028 -13.010 1.00 92.88 85 VAL A N 1
ATOM 710 C CA . VAL A 1 85 ? 9.455 0.037 -12.596 1.00 92.88 85 VAL A CA 1
ATOM 711 C C . VAL A 1 85 ? 9.354 0.770 -11.260 1.00 92.88 85 VAL A C 1
ATOM 713 O O . VAL A 1 85 ? 9.545 0.190 -10.195 1.00 92.88 85 VAL A O 1
ATOM 716 N N . PHE A 1 86 ? 9.099 2.073 -11.327 1.00 92.75 86 PHE A N 1
ATOM 717 C CA . PHE A 1 86 ? 8.952 2.941 -10.168 1.00 92.75 86 PHE A CA 1
ATOM 718 C C . PHE A 1 86 ? 7.486 3.341 -10.023 1.00 92.75 86 PHE A C 1
ATOM 720 O O . PHE A 1 86 ? 6.889 3.929 -10.934 1.00 92.75 86 PHE A O 1
ATOM 727 N N . HIS A 1 87 ? 6.909 3.034 -8.868 1.00 93.75 87 HIS A N 1
ATOM 728 C CA . HIS A 1 87 ? 5.540 3.371 -8.511 1.00 93.75 87 HIS A CA 1
ATOM 729 C C . HIS A 1 87 ? 5.504 4.301 -7.300 1.00 93.75 87 HIS A C 1
ATOM 731 O O . HIS A 1 87 ? 6.131 4.021 -6.279 1.00 93.75 87 HIS A O 1
ATOM 737 N N . LEU A 1 88 ? 4.773 5.405 -7.437 1.00 93.81 88 LEU A N 1
ATOM 738 C CA . LEU A 1 88 ? 4.363 6.268 -6.333 1.00 93.81 88 LEU A CA 1
ATOM 739 C C . LEU A 1 88 ? 2.882 6.023 -6.079 1.00 93.81 88 LEU A C 1
ATOM 741 O O . LEU A 1 88 ? 2.119 5.961 -7.044 1.00 93.81 88 LEU A O 1
ATOM 745 N N . THR A 1 89 ? 2.486 5.899 -4.814 1.00 94.44 89 THR A N 1
ATOM 746 C CA . THR A 1 89 ? 1.080 5.684 -4.465 1.00 94.44 89 THR A CA 1
ATOM 747 C C . THR A 1 89 ? 0.189 6.817 -4.970 1.00 94.44 89 THR A C 1
ATOM 749 O O . THR A 1 89 ? 0.570 7.983 -4.899 1.00 94.44 89 THR A O 1
ATOM 752 N N . LYS A 1 90 ? -1.035 6.523 -5.413 1.00 95.00 90 LYS A N 1
ATOM 753 C CA . LYS A 1 90 ? -2.024 7.570 -5.728 1.00 95.00 90 LYS A CA 1
ATOM 754 C C . LYS A 1 90 ? -2.416 8.360 -4.469 1.00 95.00 90 LYS A C 1
ATOM 756 O O . LYS A 1 90 ? -2.564 9.579 -4.534 1.00 95.00 90 LYS A O 1
ATOM 761 N N . LYS A 1 91 ? -2.542 7.683 -3.321 1.00 95.81 91 LYS A N 1
ATOM 762 C CA . LYS A 1 91 ? -2.822 8.296 -2.008 1.00 95.81 91 LYS A CA 1
ATOM 763 C C . LYS A 1 91 ? -1.531 8.647 -1.271 1.00 95.81 91 LYS A C 1
ATOM 765 O O . LYS A 1 91 ? -0.457 8.187 -1.654 1.00 95.81 91 LYS A O 1
ATOM 770 N N . ARG A 1 92 ? -1.624 9.453 -0.213 1.00 95.19 92 ARG A N 1
ATOM 771 C CA . ARG A 1 92 ? -0.471 9.994 0.519 1.00 95.19 92 ARG A CA 1
ATOM 772 C C . ARG A 1 92 ? 0.471 8.922 1.052 1.00 95.19 92 ARG A C 1
ATOM 774 O O . ARG A 1 92 ? 1.655 8.951 0.735 1.00 95.19 92 ARG A O 1
ATOM 781 N N . GLU A 1 93 ? -0.050 8.023 1.875 1.00 92.56 93 GLU A N 1
ATOM 782 C CA . GLU A 1 93 ? 0.696 6.950 2.522 1.00 92.56 93 GLU A CA 1
ATOM 783 C C . GLU A 1 93 ? -0.145 5.664 2.591 1.00 92.56 93 GLU A C 1
ATOM 785 O O . GLU A 1 93 ? -1.346 5.644 2.305 1.00 92.56 93 GLU A O 1
ATOM 790 N N . CYS A 1 94 ? 0.487 4.556 2.967 1.00 91.44 94 CYS A N 1
ATOM 791 C CA . CYS A 1 94 ? -0.172 3.255 3.056 1.00 91.44 94 CYS A CA 1
ATOM 792 C C . CYS A 1 94 ? -1.429 3.247 3.955 1.00 91.44 94 CYS A C 1
ATOM 794 O O . CYS A 1 94 ? -2.379 2.514 3.677 1.00 91.44 94 CYS A O 1
ATOM 796 N N . GLU A 1 95 ? -1.453 4.037 5.029 1.00 93.75 95 GLU A N 1
ATOM 797 C CA . GLU A 1 95 ? -2.595 4.170 5.936 1.00 93.75 95 GLU A CA 1
ATOM 798 C C . GLU A 1 95 ? -3.856 4.723 5.247 1.00 93.75 95 GLU A C 1
ATOM 800 O O . GLU A 1 95 ? -4.967 4.393 5.661 1.00 93.75 95 GLU A O 1
ATOM 805 N N . ASN A 1 96 ? -3.716 5.492 4.162 1.00 95.81 96 ASN A N 1
ATOM 806 C CA . ASN A 1 96 ? -4.840 6.041 3.392 1.00 95.81 96 ASN A CA 1
ATOM 807 C C . ASN A 1 96 ? -5.622 4.977 2.608 1.00 95.81 96 ASN A C 1
ATOM 809 O O . ASN A 1 96 ? -6.719 5.251 2.122 1.00 95.81 96 ASN A O 1
ATOM 813 N N . TYR A 1 97 ? -5.084 3.764 2.491 1.00 95.50 97 TYR A N 1
ATOM 814 C CA . TYR A 1 97 ? -5.763 2.640 1.850 1.00 95.50 97 TYR A CA 1
ATOM 815 C C . TYR A 1 97 ? -6.490 1.730 2.849 1.00 95.50 97 TYR A C 1
ATOM 817 O O . TYR A 1 97 ? -7.004 0.685 2.460 1.00 95.50 97 TYR A O 1
ATOM 825 N N . LEU A 1 98 ? -6.522 2.066 4.144 1.00 95.50 98 LEU A N 1
ATOM 826 C CA . LEU A 1 98 ? -7.293 1.277 5.103 1.00 95.50 98 LEU A CA 1
ATOM 827 C C . LEU A 1 98 ? -8.791 1.427 4.841 1.00 95.50 98 LEU A C 1
ATOM 829 O O . LEU A 1 98 ? -9.320 2.531 4.732 1.00 95.50 98 LEU A O 1
ATOM 833 N N . HIS A 1 99 ? -9.497 0.303 4.806 1.00 96.38 99 HIS A N 1
ATOM 834 C CA . HIS A 1 99 ? -10.936 0.335 4.623 1.00 96.38 99 HIS A CA 1
ATOM 835 C C . HIS A 1 99 ? -11.656 0.725 5.922 1.00 96.38 99 HIS A C 1
ATOM 837 O O . HIS A 1 99 ? -11.319 0.233 7.003 1.00 96.38 99 HIS A O 1
ATOM 843 N N . LYS A 1 100 ? -12.711 1.546 5.829 1.00 95.88 100 LYS A N 1
ATOM 844 C CA . LYS A 1 100 ? -13.527 1.988 6.983 1.00 95.88 100 LYS A CA 1
ATOM 845 C C . LYS A 1 100 ? -14.050 0.827 7.839 1.00 95.88 100 LYS A C 1
ATOM 847 O O . LYS A 1 100 ? -14.139 0.933 9.060 1.00 95.88 100 LYS A O 1
ATOM 852 N N . ASN A 1 101 ? -14.342 -0.317 7.220 1.00 96.56 101 ASN A N 1
ATOM 853 C CA . ASN A 1 101 ? -14.847 -1.487 7.937 1.00 96.56 101 ASN A CA 1
ATOM 854 C C . ASN A 1 101 ? -13.785 -2.120 8.852 1.00 96.56 101 ASN A C 1
ATOM 856 O O . ASN A 1 101 ? -14.149 -2.714 9.862 1.00 96.56 101 ASN A O 1
ATOM 860 N N . VAL A 1 102 ? -12.488 -1.974 8.553 1.00 95.69 102 VAL A N 1
ATOM 861 C CA . VAL A 1 102 ? -11.403 -2.419 9.448 1.00 95.69 102 VAL A CA 1
ATOM 862 C C . VAL A 1 102 ? -11.472 -1.648 10.767 1.00 95.69 102 VAL A C 1
ATOM 864 O O . VAL A 1 102 ? -11.404 -2.231 11.847 1.00 95.69 102 VAL A O 1
ATOM 867 N N . ILE A 1 103 ? -11.674 -0.335 10.669 1.00 95.06 103 ILE A N 1
ATOM 868 C CA . ILE A 1 103 ? -11.797 0.577 11.810 1.00 95.06 103 ILE A CA 1
ATOM 869 C C . ILE A 1 103 ? -13.067 0.246 12.599 1.00 95.06 103 ILE A C 1
ATOM 871 O O . ILE A 1 103 ? -13.017 0.068 13.816 1.00 95.06 103 ILE A O 1
ATOM 875 N N . SER A 1 104 ? -14.190 0.081 11.897 1.00 95.56 104 SER A N 1
ATOM 876 C CA . SER A 1 104 ? -15.464 -0.307 12.503 1.00 95.56 104 SER A CA 1
ATOM 877 C C . SER A 1 104 ? -15.354 -1.634 13.263 1.00 95.56 104 SER A C 1
ATOM 879 O O . SER A 1 104 ? -15.763 -1.704 14.419 1.00 95.56 104 SER A O 1
ATOM 881 N N . ARG A 1 105 ? -14.716 -2.665 12.685 1.00 95.06 105 ARG A N 1
ATOM 882 C CA . ARG A 1 105 ? -14.513 -3.963 13.355 1.00 95.06 105 ARG A CA 1
ATOM 883 C C . ARG A 1 105 ? -13.738 -3.840 14.662 1.00 95.06 105 ARG A C 1
ATOM 885 O O . ARG A 1 105 ? -14.094 -4.474 15.646 1.00 95.06 105 ARG A O 1
ATOM 892 N N . ILE A 1 106 ? -12.678 -3.039 14.676 1.00 94.38 106 ILE A N 1
ATOM 893 C CA . ILE A 1 106 ? -11.792 -2.915 15.841 1.00 94.38 106 ILE A CA 1
ATOM 894 C C . ILE A 1 106 ? -12.418 -2.094 16.961 1.00 94.38 106 ILE A C 1
ATOM 896 O O . ILE A 1 106 ? -12.150 -2.340 18.134 1.00 94.38 106 ILE A O 1
ATOM 900 N N . THR A 1 107 ? -13.261 -1.136 16.599 1.00 95.25 107 THR A N 1
ATOM 901 C CA . THR A 1 107 ? -13.943 -0.250 17.546 1.00 95.25 107 THR A CA 1
ATOM 902 C C . THR A 1 107 ? -15.351 -0.725 17.882 1.00 95.25 107 THR A C 1
ATOM 904 O O . THR A 1 107 ? -16.093 -0.010 18.543 1.00 95.25 107 THR A O 1
ATOM 907 N N . ASN A 1 108 ? -15.739 -1.918 17.416 1.00 95.00 108 ASN A N 1
ATOM 908 C CA . ASN A 1 108 ? -17.093 -2.455 17.546 1.00 95.00 108 ASN A CA 1
ATOM 909 C C . ASN A 1 108 ? -18.183 -1.463 17.077 1.00 95.00 108 ASN A C 1
ATOM 911 O O . ASN A 1 108 ? -19.251 -1.352 17.674 1.00 95.00 108 ASN A O 1
ATOM 915 N N . GLY A 1 109 ? -17.885 -0.714 16.013 1.00 94.94 109 GLY A N 1
ATOM 916 C CA . GLY A 1 109 ? -18.769 0.284 15.416 1.00 94.94 109 GLY A CA 1
ATOM 917 C C . GLY A 1 109 ? -18.794 1.651 16.105 1.00 94.94 109 GLY A C 1
ATOM 918 O O . GLY A 1 109 ? -19.494 2.533 15.615 1.00 94.94 109 GLY A O 1
ATOM 919 N N . GLU A 1 110 ? -18.042 1.865 17.188 1.00 96.19 110 GLU A N 1
ATOM 920 C CA . GLU A 1 110 ? -18.049 3.144 17.917 1.00 96.19 110 GLU A CA 1
ATOM 921 C C . GLU A 1 110 ? -17.383 4.289 17.144 1.00 96.19 110 GLU A C 1
ATOM 923 O O . GLU A 1 110 ? -17.768 5.447 17.303 1.00 96.19 110 GLU A O 1
ATOM 928 N N . VAL A 1 111 ? -16.405 3.978 16.288 1.00 94.56 111 VAL A N 1
ATOM 929 C CA . VAL A 1 111 ? -15.697 4.979 15.485 1.00 94.56 111 VAL A CA 1
ATOM 930 C C . VAL A 1 111 ? -16.142 4.894 14.030 1.00 94.56 111 VAL A C 1
ATOM 932 O O . VAL A 1 111 ? -15.862 3.924 13.321 1.00 94.56 111 VAL A O 1
ATOM 935 N N . VAL A 1 112 ? -16.795 5.959 13.562 1.00 91.12 112 VAL A N 1
ATOM 936 C CA . VAL A 1 112 ? -17.111 6.170 12.145 1.00 91.12 112 VAL A CA 1
ATOM 937 C C . VAL A 1 112 ? -16.006 7.015 11.525 1.00 91.12 112 VAL A C 1
ATOM 939 O O . VAL A 1 112 ? -16.010 8.240 11.619 1.00 91.12 112 VAL A O 1
ATOM 942 N N . PHE A 1 113 ? -15.048 6.349 10.888 1.00 93.56 113 PHE A N 1
ATOM 943 C CA . PHE A 1 113 ? -13.911 6.998 10.246 1.00 93.56 113 PHE A CA 1
ATOM 944 C C . PHE A 1 113 ? -13.704 6.434 8.843 1.00 93.56 113 PHE A C 1
ATOM 946 O O . PHE A 1 113 ? -13.699 5.220 8.644 1.00 93.56 113 PHE A O 1
ATOM 953 N N . SER A 1 114 ? -13.501 7.324 7.875 1.00 93.00 114 SER A N 1
ATOM 954 C CA . SER A 1 114 ? -13.113 6.967 6.513 1.00 93.00 114 SER A CA 1
ATOM 955 C C . SER A 1 114 ? -11.799 7.667 6.190 1.00 93.00 114 SER A C 1
ATOM 957 O O . SER A 1 114 ? -11.768 8.901 6.224 1.00 93.00 114 SER A O 1
ATOM 959 N N . PRO A 1 115 ? -10.719 6.927 5.886 1.00 94.88 115 PRO A N 1
ATOM 960 C CA . PRO A 1 115 ? -9.466 7.547 5.489 1.00 94.88 115 PRO A CA 1
ATOM 961 C C . PRO A 1 115 ? -9.648 8.446 4.264 1.00 94.88 115 PRO A C 1
ATOM 963 O O . PRO A 1 115 ? -10.27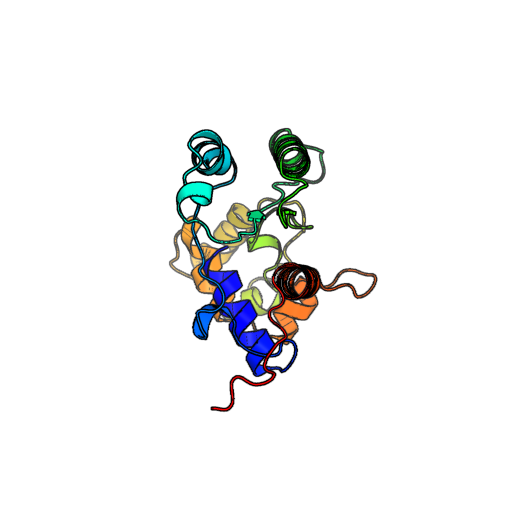9 8.078 3.278 1.00 94.88 115 PRO A O 1
ATOM 966 N N . ASN A 1 116 ? -9.111 9.655 4.371 1.00 95.62 116 ASN A N 1
ATOM 967 C CA . ASN A 1 116 ? -8.983 10.630 3.296 1.00 95.62 116 ASN A CA 1
ATOM 968 C C . ASN A 1 116 ? -7.640 10.429 2.590 1.00 95.62 116 ASN A C 1
ATOM 970 O O . ASN A 1 116 ? -6.643 10.206 3.271 1.00 95.62 116 ASN A O 1
ATOM 974 N N . ASP A 1 117 ? -7.595 10.597 1.272 1.00 96.00 117 ASP A N 1
ATOM 975 C CA . ASP A 1 117 ? -6.433 10.278 0.433 1.00 96.00 117 ASP A CA 1
ATOM 976 C C . ASP A 1 117 ? -5.183 11.137 0.676 1.00 96.00 117 ASP A C 1
ATOM 978 O O . ASP A 1 117 ? -4.083 10.687 0.368 1.00 96.00 117 ASP A O 1
ATOM 982 N N . TYR A 1 118 ? -5.322 12.333 1.254 1.00 97.00 118 TYR A N 1
ATOM 983 C CA . TYR A 1 118 ? -4.244 13.327 1.370 1.00 97.00 118 TYR A CA 1
ATOM 984 C C . TYR A 1 118 ? -3.853 13.661 2.818 1.00 97.00 118 TYR A C 1
ATOM 986 O O . TYR A 1 118 ? -2.787 14.220 3.092 1.00 97.00 118 TYR A O 1
ATOM 994 N N . ALA A 1 119 ? -4.708 13.337 3.784 1.00 96.06 119 ALA A N 1
ATOM 995 C CA . ALA A 1 119 ? -4.413 13.597 5.188 1.00 96.06 119 ALA A CA 1
ATOM 996 C C . ALA A 1 119 ? -3.375 12.610 5.759 1.00 96.06 119 ALA A C 1
ATOM 998 O O . ALA A 1 119 ? -3.176 11.517 5.228 1.00 96.06 119 ALA A O 1
ATOM 999 N N . ASP A 1 120 ? -2.714 13.008 6.851 1.00 94.75 120 ASP A N 1
ATOM 1000 C CA . ASP A 1 120 ? -1.776 12.166 7.610 1.00 94.75 120 ASP A CA 1
ATOM 1001 C C . ASP A 1 120 ? -2.577 11.146 8.425 1.00 94.75 120 ASP A C 1
ATOM 1003 O O . ASP A 1 120 ? -2.923 11.365 9.593 1.00 94.75 120 ASP A O 1
ATOM 1007 N N . GLN A 1 121 ? -2.953 10.051 7.769 1.00 94.38 121 GLN A N 1
ATOM 1008 C CA . GLN A 1 121 ? -3.807 9.033 8.367 1.00 94.38 121 GLN A CA 1
ATOM 1009 C C . GLN A 1 121 ? -3.092 8.312 9.493 1.00 94.38 121 GLN A C 1
ATOM 1011 O O . GLN A 1 121 ? -3.731 7.902 10.458 1.00 94.38 121 GLN A O 1
ATOM 1016 N N . LYS A 1 122 ? -1.763 8.235 9.444 1.00 91.31 122 LYS A N 1
ATOM 1017 C CA . LYS A 1 122 ? -0.972 7.685 10.533 1.00 91.31 122 LYS A CA 1
ATOM 1018 C C . LYS A 1 122 ? -1.180 8.470 11.833 1.00 91.31 122 LYS A C 1
ATOM 1020 O O . LYS A 1 122 ? -1.216 7.850 12.894 1.00 91.31 122 LYS A O 1
ATOM 1025 N N . VAL A 1 123 ? -1.288 9.807 11.806 1.00 92.69 123 VAL A N 1
ATOM 1026 C CA . VAL A 1 123 ? -1.675 10.602 12.996 1.00 92.69 123 VAL A CA 1
ATOM 1027 C C . VAL A 1 123 ? -3.144 10.377 13.327 1.00 92.69 123 VAL A C 1
ATOM 1029 O O . VAL A 1 123 ? -3.452 9.976 14.446 1.00 92.69 123 VAL A O 1
ATOM 1032 N N . LEU A 1 124 ? -4.031 10.637 12.365 1.00 95.25 124 LEU A N 1
ATOM 1033 C CA . LEU A 1 124 ? -5.471 10.717 12.615 1.00 95.25 124 LEU A CA 1
ATOM 1034 C C . LEU A 1 124 ? -6.036 9.384 13.112 1.00 95.25 124 LEU A C 1
ATOM 1036 O O . LEU A 1 124 ? -6.656 9.336 14.171 1.00 95.25 124 LEU A O 1
ATOM 1040 N N . LEU A 1 125 ? -5.740 8.283 12.417 1.00 94.25 125 LEU A N 1
ATOM 1041 C CA . LEU A 1 125 ? -6.184 6.952 12.826 1.00 94.25 125 LEU A CA 1
ATOM 1042 C C . LEU A 1 125 ? -5.604 6.548 14.177 1.00 94.25 125 LEU A C 1
ATOM 1044 O O . LEU A 1 125 ? -6.298 5.921 14.970 1.00 94.25 125 LEU A O 1
ATOM 1048 N N . HIS A 1 126 ? -4.340 6.881 14.462 1.00 94.56 126 HIS A N 1
ATOM 1049 C CA . HIS A 1 126 ? -3.746 6.536 15.754 1.00 94.56 126 HIS A CA 1
ATOM 1050 C C . HIS A 1 126 ? -4.471 7.244 16.899 1.00 94.56 126 HIS A C 1
ATOM 1052 O O . HIS A 1 126 ? -4.792 6.595 17.891 1.00 94.56 126 HIS A O 1
ATOM 1058 N N . THR A 1 127 ? -4.791 8.530 16.742 1.00 94.19 127 THR A N 1
ATOM 1059 C CA . THR A 1 127 ? -5.552 9.304 17.731 1.00 94.19 127 THR A CA 1
ATOM 1060 C C . THR A 1 127 ? -6.934 8.709 17.994 1.00 94.19 127 THR A C 1
ATOM 1062 O O . THR A 1 127 ? -7.310 8.562 19.157 1.00 94.19 127 THR A O 1
ATOM 1065 N N . GLU A 1 128 ? -7.658 8.312 16.947 1.00 94.12 128 GLU A N 1
ATOM 1066 C CA . GLU A 1 128 ? -8.986 7.699 17.084 1.00 94.12 128 GLU A CA 1
ATOM 1067 C C . GLU A 1 128 ? -8.924 6.297 17.711 1.00 94.12 128 GLU A C 1
ATOM 1069 O O . GLU A 1 128 ? -9.778 5.913 18.510 1.00 94.12 128 GLU A O 1
ATOM 1074 N N . LEU A 1 129 ? -7.886 5.520 17.388 1.00 94.44 129 LEU A N 1
ATOM 1075 C CA . LEU A 1 129 ? -7.817 4.099 17.728 1.00 94.44 129 LEU A CA 1
ATOM 1076 C C . LEU A 1 129 ? -7.059 3.784 19.021 1.00 94.44 129 LEU A C 1
ATOM 1078 O O . LEU A 1 129 ? -7.181 2.668 19.527 1.00 94.44 129 LEU A O 1
ATOM 1082 N N . ILE A 1 130 ? -6.309 4.728 19.598 1.00 93.50 130 ILE A N 1
ATOM 1083 C CA . ILE A 1 130 ? -5.450 4.467 20.770 1.00 93.50 130 ILE A CA 1
ATOM 1084 C C . ILE A 1 130 ? -6.218 3.951 21.998 1.00 93.50 130 ILE A C 1
ATOM 1086 O O . ILE A 1 130 ? -5.647 3.257 22.836 1.00 93.50 130 ILE A O 1
ATOM 1090 N N . LYS A 1 131 ? -7.518 4.259 22.103 1.00 94.00 131 LYS A N 1
ATOM 1091 C CA . LYS A 1 131 ? -8.397 3.772 23.182 1.00 94.00 131 LYS A CA 1
ATOM 1092 C C . LYS A 1 131 ? -8.854 2.323 22.983 1.00 94.00 131 LYS A C 1
ATOM 1094 O O . LYS A 1 131 ? -9.231 1.674 23.952 1.00 94.00 131 LYS A O 1
ATOM 1099 N N . TYR A 1 132 ? -8.810 1.830 21.749 1.00 94.50 132 TYR A N 1
ATOM 1100 C CA . TYR A 1 132 ? -9.330 0.521 21.351 1.00 94.50 132 TYR A CA 1
ATOM 1101 C C . TYR A 1 132 ? -8.217 -0.504 21.140 1.00 94.50 132 TYR A C 1
ATOM 1103 O O . TYR A 1 132 ? -8.411 -1.696 21.368 1.00 94.50 132 TYR A O 1
ATOM 1111 N N . ILE A 1 133 ? -7.033 -0.050 20.718 1.00 92.50 133 ILE A N 1
ATOM 1112 C CA . ILE A 1 133 ? -5.888 -0.915 20.442 1.00 92.50 133 ILE A CA 1
ATOM 1113 C C . ILE A 1 133 ? -4.592 -0.356 21.026 1.00 92.50 133 ILE A C 1
ATOM 1115 O O . ILE A 1 133 ? -4.168 0.763 20.745 1.00 92.50 133 ILE A O 1
ATOM 1119 N N . ALA A 1 134 ? -3.895 -1.197 21.788 1.00 91.25 134 ALA A N 1
ATOM 1120 C CA . ALA A 1 134 ? -2.553 -0.901 22.270 1.00 91.25 134 ALA A CA 1
ATOM 1121 C C . ALA A 1 134 ? -1.525 -1.130 21.147 1.00 91.25 134 ALA A C 1
ATOM 1123 O O . ALA A 1 134 ? -0.955 -2.214 21.012 1.00 91.25 134 ALA A O 1
ATOM 1124 N N . VAL A 1 135 ? -1.298 -0.111 20.315 1.00 90.62 135 VAL A N 1
ATOM 1125 C CA . VAL A 1 135 ? -0.320 -0.158 19.219 1.00 90.62 135 VAL A CA 1
ATOM 1126 C C . VAL A 1 135 ? 0.441 1.162 19.096 1.00 90.62 135 VAL A C 1
ATOM 1128 O O . VAL A 1 135 ? -0.101 2.252 19.290 1.00 90.62 135 VAL A O 1
ATOM 1131 N N . LYS A 1 136 ? 1.733 1.074 18.764 1.00 90.38 136 LYS A N 1
ATOM 1132 C CA . LYS A 1 136 ? 2.529 2.254 18.408 1.00 90.38 136 LYS A CA 1
ATOM 1133 C C . LYS A 1 136 ? 2.069 2.789 17.056 1.00 90.38 136 LYS A C 1
ATOM 1135 O O . LYS A 1 136 ? 1.809 2.002 16.151 1.00 90.38 136 LYS A O 1
ATOM 1140 N N . LYS A 1 137 ? 2.098 4.113 16.888 1.00 89.56 137 LYS A N 1
ATOM 1141 C CA . LYS A 1 137 ? 1.793 4.793 15.618 1.00 89.56 137 LYS A CA 1
ATOM 1142 C C . LYS A 1 137 ? 2.502 4.149 14.411 1.00 89.56 137 LYS A C 1
ATOM 1144 O O . LYS A 1 137 ? 1.882 3.921 13.384 1.00 89.56 137 LYS A O 1
ATOM 1149 N N . THR A 1 138 ? 3.779 3.789 14.554 1.00 86.12 138 THR A N 1
ATOM 1150 C CA . THR A 1 138 ? 4.597 3.171 13.489 1.00 86.12 138 THR A CA 1
ATOM 1151 C C . THR A 1 138 ? 4.164 1.761 13.088 1.00 86.12 138 THR A C 1
ATOM 1153 O O . THR A 1 138 ? 4.486 1.323 11.990 1.00 86.12 138 THR A O 1
ATOM 1156 N N . ASN A 1 139 ? 3.452 1.050 13.965 1.00 88.69 139 ASN A N 1
ATOM 1157 C CA . ASN A 1 139 ? 3.053 -0.346 13.766 1.00 88.69 139 ASN A CA 1
ATOM 1158 C C . ASN A 1 139 ? 1.546 -0.467 13.496 1.00 88.69 139 ASN A C 1
ATOM 1160 O O . ASN A 1 139 ? 1.020 -1.575 13.403 1.00 88.69 139 ASN A O 1
ATOM 1164 N N . LEU A 1 140 ? 0.845 0.668 13.395 1.00 90.62 140 LEU A N 1
ATOM 1165 C CA . LEU A 1 140 ? -0.598 0.717 13.205 1.00 90.62 140 LEU A CA 1
ATOM 1166 C C . LEU A 1 140 ? -0.996 -0.050 11.941 1.00 90.62 140 LEU A C 1
ATOM 1168 O O . LEU A 1 140 ? -1.802 -0.972 12.013 1.00 90.62 140 LEU A O 1
ATOM 1172 N N . ILE A 1 141 ? -0.362 0.255 10.806 1.00 91.19 141 ILE A N 1
ATOM 1173 C CA . ILE A 1 141 ? -0.691 -0.387 9.532 1.00 91.19 141 ILE A CA 1
ATOM 1174 C C . ILE A 1 141 ? -0.451 -1.898 9.553 1.00 91.19 141 ILE A C 1
ATOM 1176 O O . ILE A 1 141 ? -1.284 -2.652 9.071 1.00 91.19 141 ILE A O 1
ATOM 1180 N N . GLU A 1 142 ? 0.639 -2.361 10.165 1.00 89.50 142 GLU A N 1
ATOM 1181 C CA . GLU A 1 142 ? 0.951 -3.790 10.284 1.00 89.50 142 GLU A CA 1
ATOM 1182 C C . GLU A 1 142 ? -0.133 -4.529 11.076 1.00 89.50 142 GLU A C 1
ATOM 1184 O O . GLU A 1 142 ? -0.603 -5.589 10.664 1.00 89.50 142 GLU A O 1
ATOM 1189 N N . LYS A 1 143 ? -0.592 -3.926 12.178 1.00 90.44 143 LYS A N 1
ATOM 1190 C CA . LYS A 1 143 ? -1.645 -4.498 13.018 1.00 90.44 143 LYS A CA 1
ATOM 1191 C C . LYS A 1 143 ? -3.002 -4.525 12.315 1.00 90.44 143 LYS A C 1
ATOM 1193 O O . LYS A 1 143 ? -3.717 -5.518 12.427 1.00 90.44 143 LYS A O 1
ATOM 1198 N N . LEU A 1 144 ? -3.362 -3.438 11.635 1.00 92.69 144 LEU A N 1
ATOM 1199 C CA . LEU A 1 144 ? -4.679 -3.266 11.022 1.00 92.69 144 LEU A CA 1
ATOM 1200 C C . LEU A 1 144 ? -4.818 -4.053 9.716 1.00 92.69 144 LEU A C 1
ATOM 1202 O O . LEU A 1 144 ? -5.811 -4.754 9.524 1.00 92.69 144 LEU A O 1
ATOM 1206 N N . TRP A 1 145 ? -3.810 -3.991 8.845 1.00 93.69 145 TRP A N 1
ATOM 1207 C CA . TRP A 1 145 ? -3.891 -4.520 7.482 1.00 93.69 145 TRP A CA 1
ATOM 1208 C C . TRP A 1 145 ? -4.074 -6.038 7.423 1.00 93.69 145 TRP A C 1
ATOM 1210 O O . TRP A 1 145 ? -4.713 -6.557 6.511 1.00 93.69 145 TRP A O 1
ATOM 1220 N N . HIS A 1 146 ? -3.575 -6.767 8.426 1.00 89.44 146 HIS A N 1
ATOM 1221 C CA . HIS A 1 146 ? -3.781 -8.214 8.531 1.00 89.44 146 HIS A CA 1
ATOM 1222 C C . HIS A 1 146 ? -5.268 -8.601 8.657 1.00 89.44 146 HIS A C 1
ATOM 1224 O O . HIS A 1 146 ? -5.657 -9.724 8.343 1.00 89.44 146 HIS A O 1
ATOM 1230 N N . THR A 1 147 ? -6.109 -7.677 9.129 1.00 91.75 147 THR A N 1
ATOM 1231 C CA . THR A 1 147 ? -7.552 -7.893 9.316 1.00 91.75 147 THR A CA 1
ATOM 1232 C C . THR A 1 147 ? -8.399 -7.398 8.142 1.00 91.75 147 THR A C 1
ATOM 1234 O O . THR A 1 147 ? -9.625 -7.523 8.178 1.00 91.75 147 THR A O 1
ATOM 1237 N N . THR A 1 148 ? -7.772 -6.835 7.107 1.00 94.50 148 THR A N 1
ATOM 1238 C CA . THR A 1 148 ? -8.444 -6.392 5.881 1.00 94.50 148 THR A CA 1
ATOM 1239 C C . THR A 1 148 ? -8.764 -7.600 4.995 1.00 94.50 148 THR A C 1
ATOM 1241 O O . THR A 1 148 ? -7.958 -8.523 4.868 1.00 94.50 148 THR A O 1
ATOM 1244 N N . THR A 1 149 ? -9.945 -7.636 4.389 1.00 96.38 149 THR A N 1
ATOM 1245 C CA . THR A 1 149 ? -10.350 -8.664 3.407 1.00 96.38 149 THR A CA 1
ATOM 1246 C C . THR A 1 149 ? -9.856 -8.322 1.999 1.00 96.38 149 THR A C 1
ATOM 1248 O O . THR A 1 149 ? -9.326 -7.235 1.776 1.00 96.38 149 THR A O 1
ATOM 1251 N N . CYS A 1 150 ? -9.974 -9.254 1.049 1.00 96.75 150 CYS A N 1
ATOM 1252 C CA . CYS A 1 150 ? -9.552 -8.991 -0.328 1.00 96.75 150 CYS A CA 1
ATOM 1253 C C . CYS A 1 150 ? -10.432 -7.912 -0.971 1.00 96.75 150 CYS A C 1
ATOM 1255 O O . CYS A 1 150 ? -9.919 -6.969 -1.563 1.00 96.75 150 CYS A O 1
ATOM 1257 N N . GLU A 1 151 ? -11.744 -8.005 -0.775 1.00 97.25 151 GLU A N 1
ATOM 1258 C CA . GLU A 1 151 ? -12.749 -7.071 -1.281 1.00 97.25 151 GLU A CA 1
ATOM 1259 C C . GLU A 1 151 ? -12.497 -5.651 -0.771 1.00 97.25 151 GLU A C 1
ATOM 1261 O O . GLU A 1 151 ? -12.553 -4.695 -1.533 1.00 97.25 151 GLU A O 1
ATOM 1266 N N . GLU A 1 152 ? -12.134 -5.512 0.502 1.00 97.00 152 GLU A N 1
ATOM 1267 C CA . GLU A 1 152 ? -11.827 -4.217 1.113 1.00 97.00 152 GLU A CA 1
ATOM 1268 C C . GLU A 1 152 ? -10.532 -3.594 0.589 1.00 97.00 152 GLU A C 1
ATOM 1270 O O . GLU A 1 152 ? -10.447 -2.369 0.482 1.00 97.00 152 GLU A O 1
ATOM 1275 N N . ILE A 1 153 ? -9.523 -4.413 0.263 1.00 96.00 153 ILE A N 1
ATOM 1276 C CA . ILE A 1 153 ? -8.310 -3.938 -0.418 1.00 96.00 153 ILE A CA 1
ATOM 1277 C C . ILE A 1 153 ? -8.676 -3.484 -1.832 1.00 96.00 153 ILE A C 1
ATOM 1279 O O . ILE A 1 153 ? -8.252 -2.410 -2.246 1.00 96.00 153 ILE A O 1
ATOM 1283 N N . ILE A 1 154 ? -9.481 -4.264 -2.561 1.00 96.25 154 ILE A N 1
ATOM 1284 C CA . ILE A 1 154 ? -9.939 -3.893 -3.905 1.00 96.25 154 ILE A CA 1
ATOM 1285 C C . ILE A 1 154 ? -10.685 -2.561 -3.849 1.00 96.25 154 ILE A C 1
ATOM 1287 O O . ILE A 1 154 ? -10.299 -1.639 -4.552 1.00 96.25 154 ILE A O 1
ATOM 1291 N N . GLU A 1 155 ? -11.685 -2.423 -2.979 1.00 96.38 155 GLU A N 1
ATOM 1292 C CA . GLU A 1 155 ? -12.471 -1.191 -2.834 1.00 96.38 155 GLU A CA 1
ATOM 1293 C C . GLU A 1 155 ? -11.579 0.008 -2.489 1.00 96.38 155 GLU A C 1
ATOM 1295 O O . GLU A 1 155 ? -11.706 1.072 -3.087 1.00 96.38 155 GLU A O 1
ATOM 1300 N N . SER A 1 156 ? -10.624 -0.167 -1.573 1.00 95.38 156 SER A N 1
ATOM 1301 C CA . SER A 1 156 ? -9.769 0.932 -1.109 1.00 95.38 156 SER A CA 1
ATOM 1302 C C . SER A 1 156 ? -8.684 1.343 -2.108 1.00 95.38 156 SER A C 1
ATOM 1304 O O . SER A 1 156 ? -8.165 2.459 -2.000 1.00 95.38 156 SER A O 1
ATOM 1306 N N . CYS A 1 157 ? -8.320 0.459 -3.041 1.00 95.31 157 CYS A N 1
ATOM 1307 C CA . CYS A 1 157 ? -7.283 0.676 -4.055 1.00 95.31 157 CYS A CA 1
ATOM 1308 C C . CYS A 1 157 ? -7.843 0.939 -5.465 1.00 95.31 157 CYS A C 1
ATOM 1310 O O . CYS A 1 157 ? -7.055 1.193 -6.378 1.00 95.31 157 CYS A O 1
ATOM 1312 N N . THR A 1 158 ? -9.162 0.861 -5.657 1.00 96.25 158 THR A N 1
ATOM 1313 C CA . THR A 1 158 ? -9.836 1.127 -6.934 1.00 96.25 158 THR A CA 1
ATOM 1314 C C . THR A 1 158 ? -10.306 2.577 -6.997 1.00 96.25 158 THR A C 1
ATOM 1316 O O . THR A 1 158 ? -10.959 3.067 -6.077 1.00 96.25 158 THR A O 1
ATOM 1319 N N . ASP A 1 159 ? -9.957 3.279 -8.075 1.00 92.94 159 ASP A N 1
ATOM 1320 C CA . ASP A 1 159 ? -10.418 4.648 -8.311 1.00 92.94 159 ASP A CA 1
ATOM 1321 C C . ASP A 1 159 ? -11.829 4.709 -8.922 1.00 92.94 159 ASP A C 1
ATOM 1323 O O . ASP A 1 159 ? -12.483 3.695 -9.170 1.00 92.94 159 ASP A O 1
ATOM 1327 N N . VAL A 1 160 ? -12.321 5.931 -9.140 1.00 91.12 160 VAL A N 1
ATOM 1328 C CA . VAL A 1 160 ? -13.674 6.196 -9.662 1.00 91.12 160 VAL A CA 1
ATOM 1329 C C . VAL A 1 160 ? -13.918 5.623 -11.059 1.00 91.12 160 VAL A C 1
ATOM 1331 O O . VAL A 1 160 ? -15.068 5.386 -11.420 1.00 91.12 160 VAL A O 1
ATOM 1334 N N . ASP A 1 161 ? -12.850 5.379 -11.817 1.00 93.31 161 ASP A N 1
ATOM 1335 C CA . ASP A 1 161 ? -12.901 4.821 -13.166 1.00 93.31 161 ASP A CA 1
ATOM 1336 C C . ASP A 1 161 ? -12.800 3.284 -13.154 1.00 93.31 161 ASP A C 1
ATOM 1338 O O . ASP A 1 161 ? -12.851 2.643 -14.203 1.00 93.31 161 ASP A O 1
ATOM 1342 N N . GLY A 1 162 ? -12.685 2.673 -11.969 1.00 93.50 162 GLY A N 1
ATOM 1343 C CA . GLY A 1 162 ? -12.574 1.228 -11.799 1.00 93.50 162 GLY A CA 1
ATOM 1344 C C . GLY A 1 162 ? -11.143 0.698 -11.895 1.00 93.50 162 GLY A C 1
ATOM 1345 O O . GLY A 1 162 ? -10.952 -0.519 -11.898 1.00 93.50 162 GLY A O 1
ATOM 1346 N N . ASN A 1 163 ? -10.128 1.567 -11.937 1.00 94.44 163 ASN A N 1
ATOM 1347 C CA . ASN A 1 163 ? -8.739 1.133 -12.038 1.00 94.44 163 ASN A CA 1
ATOM 1348 C C . ASN A 1 163 ? -8.164 0.824 -10.654 1.00 94.44 163 ASN A C 1
ATOM 1350 O O . ASN A 1 163 ? -8.091 1.697 -9.784 1.00 94.44 163 ASN A O 1
ATOM 1354 N N . ASN A 1 164 ? -7.719 -0.419 -10.455 1.00 95.88 164 ASN A N 1
ATOM 1355 C CA . ASN A 1 164 ? -7.118 -0.852 -9.199 1.00 95.88 164 ASN A CA 1
ATOM 1356 C C . ASN A 1 164 ? -5.599 -0.674 -9.210 1.00 95.88 164 ASN A C 1
ATOM 1358 O O . ASN A 1 164 ? -4.874 -1.417 -9.867 1.00 95.88 164 ASN A O 1
ATOM 1362 N N . GLU A 1 165 ? -5.108 0.267 -8.415 1.00 95.69 165 GLU A N 1
ATOM 1363 C CA . GLU A 1 165 ? -3.701 0.661 -8.412 1.00 95.69 165 GLU A CA 1
ATOM 1364 C C . GLU A 1 165 ? -2.733 -0.473 -8.043 1.00 95.69 165 GLU A C 1
ATOM 1366 O O . GLU A 1 165 ? -1.644 -0.585 -8.609 1.00 95.69 165 GLU A O 1
ATOM 1371 N N . PHE A 1 166 ? -3.100 -1.310 -7.070 1.00 94.31 166 PHE A N 1
ATOM 1372 C CA . PHE A 1 166 ? -2.210 -2.376 -6.611 1.00 94.31 166 PHE A CA 1
ATOM 1373 C C . PHE A 1 166 ? -2.102 -3.472 -7.670 1.00 94.31 166 PHE A C 1
ATOM 1375 O O . PHE A 1 166 ? -0.999 -3.944 -7.941 1.00 94.31 166 PHE A O 1
ATOM 1382 N N . LEU A 1 167 ? -3.220 -3.842 -8.302 1.00 94.56 167 LEU A N 1
ATOM 1383 C CA . LEU A 1 167 ? -3.213 -4.780 -9.424 1.00 94.56 167 LEU A CA 1
ATOM 1384 C C . LEU A 1 167 ? -2.474 -4.197 -10.635 1.00 94.56 167 LEU A C 1
ATOM 1386 O O . LEU A 1 167 ? -1.673 -4.899 -11.238 1.00 94.56 167 LEU A O 1
ATOM 1390 N N . GLU A 1 168 ? -2.648 -2.910 -10.951 1.00 94.88 168 GLU A N 1
ATOM 1391 C CA . GLU A 1 168 ? -1.872 -2.235 -12.002 1.00 94.88 168 GLU A CA 1
ATOM 1392 C C . GLU A 1 168 ? -0.364 -2.328 -11.750 1.00 94.88 168 GLU A C 1
ATOM 1394 O O . GLU A 1 168 ? 0.411 -2.624 -12.663 1.00 94.88 168 GLU A O 1
ATOM 1399 N N . PHE A 1 169 ? 0.071 -2.094 -10.510 1.00 93.81 169 PHE A N 1
ATOM 1400 C CA . PHE A 1 169 ? 1.475 -2.222 -10.143 1.00 93.81 169 PHE A CA 1
ATOM 1401 C C . PHE A 1 169 ? 1.984 -3.660 -10.293 1.00 93.81 169 PHE A C 1
ATOM 1403 O O . PHE A 1 169 ? 3.062 -3.865 -10.856 1.00 93.81 169 PHE A O 1
ATOM 1410 N N . ILE A 1 170 ? 1.213 -4.650 -9.836 1.00 93.00 170 ILE A N 1
ATOM 1411 C CA . ILE A 1 170 ? 1.576 -6.065 -9.974 1.00 93.00 170 ILE A CA 1
ATOM 1412 C C . ILE A 1 170 ? 1.673 -6.446 -11.452 1.00 93.00 170 ILE A C 1
ATOM 1414 O O . ILE A 1 170 ? 2.714 -6.946 -11.865 1.00 93.00 170 ILE A O 1
ATOM 1418 N N . ASN A 1 171 ? 0.682 -6.094 -12.270 1.00 92.88 171 ASN A N 1
ATOM 1419 C CA . ASN A 1 171 ? 0.680 -6.366 -13.709 1.00 92.88 171 ASN A CA 1
ATOM 1420 C C . ASN A 1 171 ? 1.896 -5.741 -14.416 1.00 92.88 171 ASN A C 1
ATOM 1422 O O . ASN A 1 171 ? 2.498 -6.346 -15.308 1.00 92.88 171 ASN A O 1
ATOM 1426 N N . ARG A 1 172 ? 2.305 -4.528 -14.008 1.00 93.69 172 ARG A N 1
ATOM 1427 C CA . ARG A 1 172 ? 3.530 -3.882 -14.511 1.00 93.69 172 ARG A CA 1
ATOM 1428 C C . ARG A 1 172 ? 4.780 -4.675 -14.145 1.00 93.69 172 ARG A C 1
ATOM 1430 O O . ARG A 1 172 ? 5.650 -4.828 -14.998 1.00 93.69 172 ARG A O 1
ATOM 1437 N N . ILE A 1 173 ? 4.879 -5.165 -12.909 1.00 93.06 173 ILE A N 1
ATOM 1438 C CA . ILE A 1 173 ? 5.979 -6.034 -12.464 1.00 93.06 173 ILE A CA 1
ATOM 1439 C C . ILE A 1 173 ? 5.979 -7.339 -13.261 1.00 93.06 173 ILE A C 1
ATOM 1441 O O . ILE A 1 173 ? 7.017 -7.716 -13.799 1.00 93.06 173 ILE A O 1
ATOM 1445 N N . GLU A 1 174 ? 4.837 -8.016 -13.364 1.00 92.00 174 GLU A N 1
ATOM 1446 C CA . GLU A 1 174 ? 4.723 -9.299 -14.056 1.00 92.00 174 GLU A CA 1
ATOM 1447 C C . GLU A 1 174 ? 5.122 -9.180 -15.526 1.00 92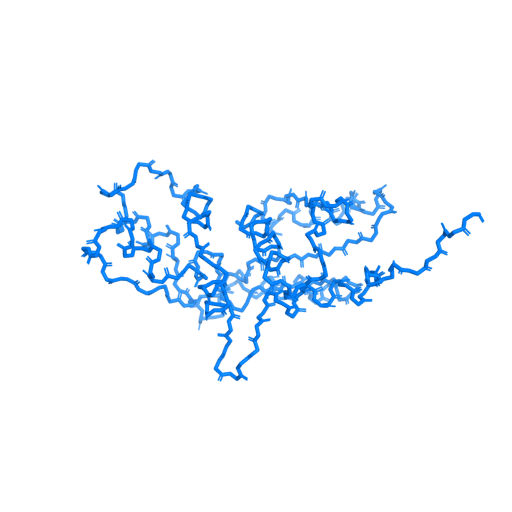.00 174 GLU A C 1
ATOM 1449 O O . GLU A 1 174 ? 5.906 -9.990 -16.017 1.00 92.00 174 GLU A O 1
ATOM 1454 N N . THR A 1 175 ? 4.652 -8.131 -16.204 1.00 91.81 175 THR A N 1
ATOM 1455 C CA . THR A 1 175 ? 5.003 -7.850 -17.600 1.00 91.81 175 THR A CA 1
ATOM 1456 C C . THR A 1 175 ? 6.486 -7.517 -17.739 1.00 91.81 175 THR A C 1
ATOM 1458 O O . THR A 1 175 ? 7.177 -8.080 -18.583 1.00 91.81 175 THR A O 1
ATOM 1461 N N . HIS A 1 176 ? 7.001 -6.610 -16.905 1.00 91.75 176 HIS A N 1
ATOM 1462 C CA . HIS A 1 176 ? 8.374 -6.124 -17.029 1.00 91.75 176 HIS A CA 1
ATOM 1463 C C . HIS A 1 176 ? 9.416 -7.198 -16.683 1.00 91.75 176 HIS A C 1
ATOM 1465 O O . HIS A 1 176 ? 10.490 -7.217 -17.281 1.00 91.75 176 HIS A O 1
ATOM 1471 N N . PHE A 1 177 ? 9.111 -8.105 -15.750 1.00 91.06 177 PHE A N 1
ATOM 1472 C CA . PHE A 1 177 ? 10.016 -9.185 -15.334 1.00 91.06 177 PHE A CA 1
ATOM 1473 C C . PHE A 1 177 ? 9.625 -10.568 -15.867 1.00 91.06 177 PHE A C 1
ATOM 1475 O O . PHE A 1 177 ? 10.269 -11.549 -15.506 1.00 91.06 177 PHE A O 1
ATOM 1482 N N . SER A 1 178 ? 8.617 -10.652 -16.741 1.00 89.38 178 SER A N 1
ATOM 1483 C CA . SER A 1 178 ? 8.157 -11.899 -17.374 1.00 89.38 178 SER A CA 1
ATOM 1484 C C . SER A 1 178 ? 7.759 -12.994 -16.370 1.00 89.38 178 SER A C 1
ATOM 1486 O O . SER A 1 178 ? 8.120 -14.157 -16.520 1.00 89.38 178 SER A O 1
ATOM 1488 N N . LEU A 1 179 ? 6.997 -12.633 -15.332 1.00 86.06 179 LEU A N 1
ATOM 1489 C CA . LEU A 1 179 ? 6.613 -13.570 -14.261 1.00 86.06 179 LEU A CA 1
ATOM 1490 C C . LEU A 1 179 ? 5.507 -14.564 -14.664 1.00 86.06 179 LEU A C 1
ATOM 1492 O O . LEU A 1 179 ? 5.311 -15.568 -13.981 1.00 86.06 179 LEU A O 1
ATOM 1496 N N . HIS A 1 180 ? 4.804 -14.320 -15.773 1.00 73.69 180 HIS A N 1
ATOM 1497 C CA . HIS A 1 180 ? 3.721 -15.186 -16.257 1.00 73.69 180 HIS A CA 1
ATOM 1498 C C . HIS A 1 180 ? 4.196 -16.477 -16.947 1.00 73.69 180 HIS A C 1
ATOM 1500 O O . HIS A 1 180 ? 3.371 -17.327 -17.291 1.00 73.69 180 HIS A O 1
ATOM 1506 N N . GLU A 1 181 ? 5.501 -16.661 -17.160 1.00 62.66 181 GLU A N 1
ATOM 1507 C CA . GLU A 1 181 ? 6.015 -17.867 -17.807 1.00 62.66 181 GLU A CA 1
ATOM 1508 C C . GLU A 1 181 ? 6.180 -19.028 -16.817 1.00 62.66 181 GLU A C 1
ATOM 1510 O O . GLU A 1 181 ? 7.238 -19.237 -16.235 1.00 62.66 181 GLU A O 1
ATOM 1515 N N . ASP A 1 182 ? 5.142 -19.858 -16.722 1.00 60.47 182 ASP A N 1
ATOM 1516 C CA . ASP A 1 182 ? 5.303 -21.290 -16.465 1.00 60.47 182 ASP A CA 1
ATOM 1517 C C . ASP A 1 182 ? 5.048 -22.051 -17.776 1.00 60.47 182 ASP A C 1
ATOM 1519 O O . ASP A 1 182 ? 3.995 -22.652 -17.988 1.00 60.47 182 ASP A O 1
ATOM 1523 N N . SER A 1 183 ? 6.018 -22.045 -18.695 1.00 40.62 183 SER A N 1
ATOM 1524 C CA . SER A 1 183 ? 6.023 -22.998 -19.810 1.00 40.62 183 SER A CA 1
ATOM 1525 C C . SER A 1 183 ? 7.392 -23.646 -20.004 1.00 40.62 183 SER A C 1
ATOM 1527 O O . SER A 1 183 ? 8.242 -23.165 -20.742 1.00 40.62 183 SER A O 1
ATOM 1529 N N . LYS A 1 184 ? 7.521 -24.822 -19.376 1.00 42.91 184 LYS A N 1
ATOM 1530 C CA . LYS A 1 184 ? 8.404 -25.946 -19.731 1.00 42.91 184 LYS A CA 1
ATOM 1531 C C . LYS A 1 184 ? 9.918 -25.712 -19.631 1.00 42.91 184 LYS A C 1
ATOM 1533 O O . LYS A 1 184 ? 10.611 -25.544 -20.627 1.00 42.91 184 LYS A O 1
ATOM 1538 N N . LYS A 1 185 ? 10.458 -26.017 -18.451 1.00 39.41 185 LYS A N 1
ATOM 1539 C CA . LYS A 1 185 ? 11.605 -26.939 -18.379 1.00 39.41 185 LYS A CA 1
ATOM 1540 C C . LYS A 1 185 ? 11.104 -28.324 -17.970 1.00 39.41 185 LYS A C 1
ATOM 1542 O O . LYS A 1 185 ? 11.252 -28.748 -16.831 1.00 39.41 185 LYS A O 1
ATOM 1547 N N . THR A 1 186 ? 10.433 -29.002 -18.899 1.00 42.31 186 THR A N 1
ATOM 1548 C CA . THR A 1 186 ? 10.348 -30.468 -18.871 1.00 42.31 186 THR A CA 1
ATOM 1549 C C . THR A 1 186 ? 11.655 -31.012 -19.428 1.00 42.31 186 THR A C 1
ATOM 1551 O O . THR A 1 186 ? 11.923 -30.747 -20.596 1.00 42.31 186 THR A O 1
ATOM 1554 N N . ALA A 1 187 ? 12.355 -31.776 -18.581 1.00 37.44 187 ALA A N 1
ATOM 1555 C CA . ALA A 1 187 ? 13.476 -32.685 -18.855 1.00 37.44 187 ALA A CA 1
ATOM 1556 C C . ALA A 1 187 ? 14.743 -32.083 -19.487 1.00 37.44 187 ALA A C 1
ATOM 1558 O O . ALA A 1 187 ? 14.720 -31.698 -20.674 1.00 37.44 187 ALA A O 1
#